Protein AF-A0A8K0PI25-F1 (afdb_monomer_lite)

pLDDT: mean 77.77, std 22.91, range [22.81, 97.56]

Secondary structure (DSSP, 8-state):
-HHHHHHHHIIIIIHHHHHHHHHSS--------------TT---------TT----THHHHHHHHHHHHHHHHHHHHTTTPPP---SHHHHHHHHHHHHHHHHS-HHHHHHHHHHHHH-GGGGHHHHHHHHHHHHHHHHHHS--SSS---HHHHHHHHHHHHHHTT--------SSTTSS-HHHHHHHHHHHHHHHHHHHHHHHHHHHHHHHHHHHHHHHTT-S-TT--TTGGGSHHHHHHHHHHHHHHHHHHHHHHHHHHHHHIIIII-TTGGGS-HHHHHHHHHH--

Foldseek 3Di:
DVVCVVVVCCCVPVVVVVVCLVLLDPPDDDDDDDDDDDPPQPPPPPPVPDPPPPDDPVVVVVVVVVLVVVLVLQLCLLLVHDDPCVPALVSVLVVVLVVLPVPDDPVRSVVVNVVCVVCVPVCVVVSVVVVVSSVVCSVPVHPDPDPDSDSVSVQVSLVVLVVVVVNDDDDDDDSDNVPGDPVNSVSSSVSSVSSVVVVSVVVCVVCVVVVVVVVVVVVVVVPDDPPDDPVNCSDVVVVVVVVVVVVVVVVVVVVLVVQLVVLCCLCPVDPVNVVPDPVRNVVSNVVSD

Sequence (289 aa):
MRLARSLIRFHVTIWPKLAALVFEQGISHTSMKTSSHRCPFGINIKLSVGGTSSNRPWQAFQKQWKRWEMFRRWQRDNRDLEDDDGGGFPAYLEARKRYFRRCFSERVAEKKIADFEANPSSYKKSWEYQQEKRQWQRHYCRESSVPGPEFSDYVDAVKRRLARYSFTRPFELNQDPKQQGKLETWIEYLGFECWWLDLFTRAIERRQKHHDEEWQKLKDTGVLRPDETAEYVRTVECGIRCQTEEDQASAAVERSEENARRIYDKTQLYPHRLRIARAERRRMLRQGT

Structure (mmCIF, N/CA/C/O backbone):
data_AF-A0A8K0PI25-F1
#
_entry.id   AF-A0A8K0PI25-F1
#
loop_
_atom_site.group_PDB
_atom_site.id
_atom_site.type_symbol
_atom_site.label_atom_id
_atom_site.label_alt_id
_atom_site.label_comp_id
_atom_site.label_asym_id
_atom_site.label_entity_id
_atom_site.label_seq_id
_atom_site.pdbx_PDB_ins_code
_atom_site.Cartn_x
_atom_site.Cartn_y
_atom_site.Cartn_z
_atom_site.occupancy
_atom_site.B_iso_or_equiv
_atom_site.auth_seq_id
_atom_site.auth_comp_id
_atom_site.auth_asym_id
_atom_site.auth_atom_id
_atom_site.pdbx_PDB_model_num
ATOM 1 N N . MET A 1 1 ? 29.596 -14.906 -12.567 1.00 36.69 1 MET A N 1
ATOM 2 C CA . MET A 1 1 ? 29.701 -15.131 -11.100 1.00 36.69 1 MET A CA 1
ATOM 3 C C . MET A 1 1 ? 29.684 -13.862 -10.229 1.00 36.69 1 MET A C 1
ATOM 5 O O . MET A 1 1 ? 29.071 -13.911 -9.171 1.00 36.69 1 MET A O 1
ATOM 9 N N . ARG A 1 2 ? 30.275 -12.717 -10.623 1.00 30.31 2 ARG A N 1
ATOM 10 C CA . ARG A 1 2 ? 30.227 -11.468 -9.813 1.00 30.31 2 ARG A CA 1
ATOM 11 C C . ARG A 1 2 ? 28.833 -10.802 -9.738 1.00 30.31 2 ARG A C 1
ATOM 13 O O . ARG A 1 2 ? 28.476 -10.271 -8.695 1.00 30.31 2 ARG A O 1
ATOM 20 N N . LEU A 1 3 ? 28.015 -10.923 -10.788 1.00 33.44 3 LEU A N 1
ATOM 21 C CA . LEU A 1 3 ? 26.622 -10.434 -10.835 1.00 33.44 3 LEU A CA 1
ATOM 22 C C . LEU A 1 3 ? 25.684 -11.156 -9.854 1.00 33.44 3 LEU A C 1
ATOM 24 O O . LEU A 1 3 ? 24.901 -10.506 -9.168 1.00 33.44 3 LEU A O 1
ATOM 28 N N . ALA A 1 4 ? 25.820 -12.480 -9.728 1.00 29.52 4 ALA A N 1
ATOM 29 C CA . ALA A 1 4 ? 25.077 -13.256 -8.738 1.00 29.52 4 ALA A CA 1
ATOM 30 C C . ALA A 1 4 ? 25.430 -12.803 -7.316 1.00 29.52 4 ALA A C 1
ATOM 32 O O . ALA A 1 4 ? 24.541 -12.620 -6.504 1.00 29.52 4 ALA A O 1
ATOM 33 N N . ARG A 1 5 ? 26.707 -12.509 -7.029 1.00 29.64 5 ARG A N 1
ATOM 34 C CA . ARG A 1 5 ? 27.131 -12.019 -5.708 1.00 29.64 5 ARG A CA 1
ATOM 35 C C . ARG A 1 5 ? 26.571 -10.631 -5.366 1.00 29.64 5 ARG A C 1
ATOM 37 O O . ARG A 1 5 ? 26.199 -10.433 -4.218 1.00 29.64 5 ARG A O 1
ATOM 44 N N . SER A 1 6 ? 26.443 -9.706 -6.323 1.00 35.19 6 SER A N 1
ATOM 45 C CA . SER A 1 6 ? 25.818 -8.387 -6.083 1.00 35.19 6 SER A CA 1
ATOM 46 C C . SER A 1 6 ? 24.299 -8.465 -5.894 1.00 35.19 6 SER A C 1
ATOM 48 O O . SER A 1 6 ? 23.771 -7.820 -4.992 1.00 35.19 6 SER A O 1
ATOM 50 N N . LEU A 1 7 ? 23.601 -9.289 -6.682 1.00 33.59 7 LEU A N 1
ATOM 51 C CA . LEU A 1 7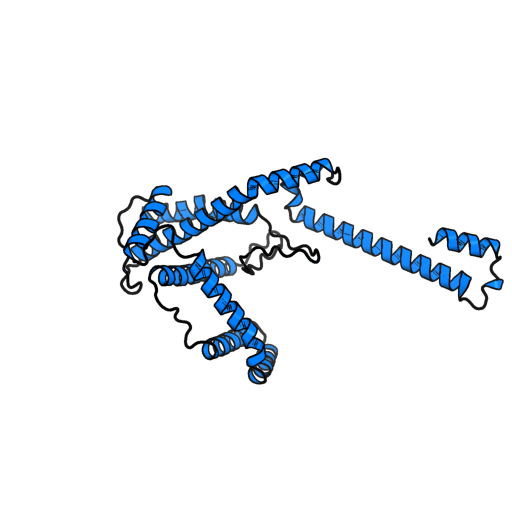 ? 22.159 -9.528 -6.522 1.00 33.59 7 LEU A CA 1
ATOM 52 C C . LEU A 1 7 ? 21.843 -10.316 -5.242 1.00 33.59 7 LEU A C 1
ATOM 54 O O . LEU A 1 7 ? 20.874 -10.004 -4.559 1.00 33.59 7 LEU A O 1
ATOM 58 N N . ILE A 1 8 ? 22.698 -11.272 -4.866 1.00 34.12 8 ILE A N 1
ATOM 59 C CA . ILE A 1 8 ? 22.613 -11.990 -3.587 1.00 34.12 8 ILE A CA 1
ATOM 60 C C . ILE A 1 8 ? 22.878 -11.028 -2.425 1.00 34.12 8 ILE A C 1
ATOM 62 O O . ILE A 1 8 ? 22.143 -11.066 -1.452 1.00 34.12 8 ILE A O 1
ATOM 66 N N . ARG A 1 9 ? 23.842 -10.101 -2.518 1.00 34.12 9 ARG A N 1
ATOM 67 C CA . ARG A 1 9 ? 24.055 -9.075 -1.477 1.00 34.12 9 ARG A CA 1
ATOM 68 C C . ARG A 1 9 ? 22.854 -8.125 -1.356 1.00 34.12 9 ARG A C 1
ATOM 70 O O . ARG A 1 9 ? 22.445 -7.797 -0.251 1.00 34.12 9 ARG A O 1
ATOM 77 N N . PHE A 1 10 ? 22.207 -7.762 -2.463 1.00 40.03 10 PHE A N 1
ATOM 78 C CA . PHE A 1 10 ? 20.951 -7.001 -2.428 1.00 40.03 10 PHE A CA 1
ATOM 79 C C . PHE A 1 10 ? 19.823 -7.797 -1.735 1.00 40.03 10 PHE A C 1
ATOM 81 O O . PHE A 1 10 ? 19.172 -7.302 -0.814 1.00 40.03 10 PHE A O 1
ATOM 88 N N . HIS A 1 11 ? 19.655 -9.076 -2.086 1.00 35.81 11 HIS A N 1
ATOM 89 C CA . HIS A 1 11 ? 18.633 -9.941 -1.488 1.00 35.81 11 HIS A CA 1
ATOM 90 C C . HIS A 1 11 ? 18.918 -10.376 -0.042 1.00 35.81 11 HIS A C 1
ATOM 92 O O . HIS A 1 11 ? 17.979 -10.655 0.692 1.00 35.81 11 HIS A O 1
ATOM 98 N N . VAL A 1 12 ? 20.179 -10.437 0.385 1.00 35.03 12 VAL A N 1
ATOM 99 C CA . VAL A 1 12 ? 20.575 -10.920 1.720 1.00 35.03 12 VAL A CA 1
ATOM 100 C C . VAL A 1 12 ? 20.812 -9.768 2.695 1.00 35.03 12 VAL A C 1
ATOM 102 O O . VAL A 1 12 ? 20.643 -9.948 3.892 1.00 35.03 12 VAL A O 1
ATOM 105 N N . THR A 1 13 ? 21.183 -8.573 2.226 1.00 37.84 13 THR A N 1
ATOM 106 C CA . THR A 1 13 ? 21.541 -7.450 3.115 1.00 37.84 13 THR A CA 1
ATOM 107 C C . THR A 1 13 ? 20.522 -6.313 3.094 1.00 37.84 13 THR A C 1
ATOM 109 O O . THR A 1 13 ? 20.378 -5.615 4.095 1.00 37.84 13 THR A O 1
ATOM 112 N N . ILE A 1 14 ? 19.800 -6.125 1.984 1.00 44.44 14 ILE A N 1
ATOM 113 C CA . ILE A 1 14 ? 18.836 -5.025 1.822 1.00 44.44 14 ILE A CA 1
ATOM 114 C C . ILE A 1 14 ? 17.401 -5.534 1.976 1.00 44.44 14 ILE A C 1
ATOM 116 O O . ILE A 1 14 ? 16.605 -4.886 2.646 1.00 44.44 14 ILE A O 1
ATOM 120 N N . TRP A 1 15 ? 17.076 -6.729 1.470 1.00 39.72 15 TRP A N 1
ATOM 121 C CA . TRP A 1 15 ? 15.740 -7.315 1.645 1.00 39.72 15 TRP A CA 1
ATOM 122 C C . TRP A 1 15 ? 15.351 -7.569 3.112 1.00 39.72 15 TRP A C 1
ATOM 124 O O . TRP A 1 15 ? 14.213 -7.267 3.452 1.00 39.72 15 TRP A O 1
ATOM 134 N N . PRO A 1 16 ? 16.236 -8.041 4.018 1.00 38.00 16 PRO A N 1
ATOM 135 C CA . PRO A 1 16 ? 15.885 -8.157 5.435 1.00 38.00 16 PRO A CA 1
ATOM 136 C C . PRO A 1 16 ? 15.720 -6.800 6.115 1.00 38.00 16 PRO A C 1
ATOM 138 O O . PRO A 1 16 ? 14.873 -6.678 6.985 1.00 38.00 16 PRO A O 1
ATOM 141 N N . LYS A 1 17 ? 16.455 -5.766 5.680 1.00 38.34 17 LYS A N 1
ATOM 142 C CA . LYS A 1 17 ? 16.258 -4.390 6.160 1.00 38.34 17 LYS A CA 1
ATOM 143 C C . LYS A 1 17 ? 14.926 -3.820 5.674 1.00 38.34 17 LYS A C 1
ATOM 145 O O . LYS A 1 17 ? 14.207 -3.241 6.467 1.00 38.34 17 LYS A O 1
ATOM 150 N N . LEU A 1 18 ? 14.551 -4.058 4.415 1.00 38.06 18 LEU A N 1
ATOM 151 C CA . LEU A 1 18 ? 13.235 -3.715 3.858 1.00 38.06 18 LEU A CA 1
ATOM 152 C C . LEU A 1 18 ? 12.097 -4.503 4.524 1.00 38.06 18 LEU A C 1
ATOM 154 O O . LEU A 1 18 ? 11.031 -3.950 4.769 1.00 38.06 18 LEU A O 1
ATOM 158 N N . ALA A 1 19 ? 12.310 -5.785 4.826 1.00 34.03 19 ALA A N 1
ATOM 159 C CA . ALA A 1 19 ? 11.343 -6.616 5.529 1.00 34.03 19 ALA A CA 1
ATOM 160 C C . ALA A 1 19 ? 11.191 -6.174 6.989 1.00 34.03 19 ALA A C 1
ATOM 162 O O . ALA A 1 19 ? 10.059 -6.063 7.436 1.00 34.03 19 ALA A O 1
ATOM 163 N N . ALA A 1 20 ? 12.290 -5.855 7.682 1.00 36.38 20 ALA A N 1
ATOM 164 C CA . ALA A 1 20 ? 12.289 -5.291 9.031 1.00 36.38 20 ALA A CA 1
ATOM 165 C C . ALA A 1 20 ? 11.630 -3.903 9.064 1.00 36.38 20 ALA A C 1
ATOM 167 O O . ALA A 1 20 ? 10.744 -3.700 9.874 1.00 36.38 20 ALA A O 1
ATOM 168 N N . LEU A 1 21 ? 11.925 -3.012 8.111 1.00 38.06 21 LEU A N 1
ATOM 169 C CA . LEU A 1 21 ? 11.294 -1.686 7.983 1.00 38.06 21 LEU A CA 1
ATOM 170 C C . LEU A 1 21 ? 9.779 -1.756 7.709 1.00 38.06 21 LEU A C 1
ATOM 172 O O . LEU A 1 21 ? 9.028 -0.883 8.135 1.00 38.06 21 LEU A O 1
ATOM 176 N N . VAL A 1 22 ? 9.313 -2.794 7.006 1.00 35.72 22 VAL A N 1
ATOM 177 C CA . VAL A 1 22 ? 7.877 -3.053 6.780 1.00 35.72 22 VAL A CA 1
ATOM 178 C C . VAL A 1 22 ? 7.222 -3.751 7.983 1.00 35.72 22 VAL A C 1
ATOM 180 O O . VAL A 1 22 ? 6.021 -3.597 8.186 1.00 35.72 22 VAL A O 1
ATOM 183 N N . PHE A 1 23 ? 7.986 -4.498 8.786 1.00 29.86 23 PHE A N 1
ATOM 184 C CA . PHE A 1 23 ? 7.516 -5.144 10.020 1.00 29.86 23 PHE A CA 1
ATOM 185 C C . PHE A 1 23 ? 7.510 -4.181 11.223 1.00 29.86 23 PHE A C 1
ATOM 187 O O . PHE A 1 23 ? 6.647 -4.292 12.086 1.00 29.86 23 PHE A O 1
ATOM 194 N N . GLU A 1 24 ? 8.423 -3.206 11.256 1.00 35.50 24 GLU A N 1
ATOM 195 C CA . GLU A 1 24 ? 8.590 -2.215 12.330 1.00 35.50 24 GLU A CA 1
ATOM 196 C C . GLU A 1 24 ? 7.430 -1.216 12.429 1.00 35.50 24 GLU A C 1
ATOM 198 O O . GLU A 1 24 ? 7.246 -0.600 13.480 1.00 35.50 24 GLU A O 1
ATOM 203 N N . GLN A 1 25 ? 6.615 -1.075 11.378 1.00 38.19 25 GLN A N 1
ATOM 204 C CA . GLN A 1 25 ? 5.416 -0.235 11.393 1.00 38.19 25 GLN A CA 1
ATOM 205 C C . GLN A 1 25 ? 4.169 -1.039 11.027 1.00 38.19 25 GLN A C 1
ATOM 207 O O . GLN A 1 25 ? 3.591 -0.902 9.946 1.00 38.19 25 GLN A O 1
ATOM 212 N N . GLY A 1 26 ? 3.743 -1.875 11.976 1.00 36.03 26 GLY A N 1
ATOM 213 C CA . GLY A 1 26 ? 2.412 -2.464 12.004 1.00 36.03 26 GLY A CA 1
ATOM 214 C C . GLY A 1 26 ? 1.334 -1.384 11.902 1.00 36.03 26 GLY A C 1
ATOM 215 O O . GLY A 1 26 ? 0.998 -0.717 12.875 1.00 36.03 26 GLY A O 1
ATOM 216 N N . ILE A 1 27 ? 0.763 -1.222 10.709 1.00 32.00 27 ILE A N 1
ATOM 217 C CA . ILE A 1 27 ? -0.523 -0.545 10.542 1.00 32.00 27 ILE A CA 1
ATOM 218 C C . ILE A 1 27 ? -1.592 -1.548 10.989 1.00 32.00 27 ILE A C 1
ATOM 220 O O . ILE A 1 27 ? -2.149 -2.283 10.172 1.00 32.00 27 ILE A O 1
ATOM 224 N N . SER A 1 28 ? -1.841 -1.606 12.297 1.00 31.92 28 SER A N 1
ATOM 225 C CA . SER A 1 28 ? -3.026 -2.255 12.856 1.00 31.92 28 SER A CA 1
ATOM 226 C C . SER A 1 28 ? -4.209 -1.297 12.761 1.00 31.92 28 SER A C 1
ATOM 228 O O . SER A 1 28 ? -4.185 -0.184 13.279 1.00 31.92 28 SER A O 1
ATOM 230 N N . HIS A 1 29 ? -5.244 -1.737 12.051 1.00 25.48 29 HIS A N 1
ATOM 231 C CA . HIS A 1 29 ? -6.562 -1.121 12.071 1.00 25.48 29 HIS A CA 1
ATOM 232 C C . HIS A 1 29 ? -7.282 -1.559 13.351 1.00 25.48 29 HIS A C 1
ATOM 234 O O . HIS A 1 29 ? -7.745 -2.694 13.427 1.00 25.48 29 HIS A O 1
ATOM 240 N N . THR A 1 30 ? -7.449 -0.646 14.303 1.00 27.25 30 THR A N 1
ATOM 241 C CA . THR A 1 30 ? -8.523 -0.706 15.303 1.00 27.25 30 THR A CA 1
ATOM 242 C C . THR A 1 30 ? -9.453 0.484 15.099 1.00 27.25 30 THR A C 1
ATOM 244 O O . THR A 1 30 ? -9.050 1.600 14.770 1.00 27.25 30 THR A O 1
ATOM 247 N N . SER A 1 31 ? -10.745 0.188 15.162 1.00 29.94 31 SER A N 1
ATOM 248 C CA . SER A 1 31 ? -11.853 1.084 14.868 1.00 29.94 31 SER A CA 1
ATOM 249 C C . SER A 1 31 ? -11.933 2.232 15.881 1.00 29.94 31 SER A C 1
ATOM 251 O O . SER A 1 31 ? -12.288 2.007 17.031 1.00 29.94 31 SER A O 1
ATOM 253 N N . MET A 1 32 ? -11.731 3.473 15.431 1.00 23.02 32 MET A N 1
ATOM 254 C CA . MET A 1 32 ? -12.283 4.659 16.091 1.00 23.02 32 MET A CA 1
ATOM 255 C C . MET A 1 32 ? -12.996 5.543 15.068 1.00 23.02 32 MET A C 1
ATOM 257 O O . MET A 1 32 ? -12.481 5.864 13.995 1.00 23.02 32 MET A O 1
ATOM 261 N N . LYS A 1 33 ? -14.242 5.881 15.401 1.00 28.00 33 LYS A N 1
ATOM 262 C CA . LYS A 1 33 ? -15.138 6.724 14.616 1.00 28.00 33 LYS A CA 1
ATOM 263 C C . LYS A 1 33 ? -14.591 8.157 14.530 1.00 28.00 33 LYS A C 1
ATOM 265 O O . LYS A 1 33 ? -14.150 8.729 15.517 1.00 28.00 33 LYS A O 1
ATOM 270 N N . THR A 1 34 ? -14.694 8.709 13.319 1.00 34.38 34 THR A N 1
ATOM 271 C CA . THR A 1 34 ? -14.747 10.141 12.973 1.00 34.38 34 THR A CA 1
ATOM 272 C C . THR A 1 34 ? -13.634 11.051 13.508 1.00 34.38 34 THR A C 1
ATOM 274 O O . THR A 1 34 ? -13.867 11.921 14.335 1.00 34.38 34 THR A O 1
ATOM 277 N N . SER A 1 35 ? -12.455 10.961 12.890 1.00 22.81 35 SER A N 1
ATOM 278 C CA . SER A 1 35 ? -11.661 12.143 12.534 1.00 22.81 35 SER A CA 1
ATOM 279 C C . SER A 1 35 ? -10.924 11.868 11.222 1.00 22.81 35 SER A C 1
ATOM 281 O O . SER A 1 35 ? -10.264 10.846 11.038 1.00 22.81 35 SER A O 1
ATOM 283 N N . SER A 1 36 ? -11.140 12.746 10.249 1.00 29.59 36 SER A N 1
ATOM 284 C CA . SER A 1 36 ? -10.715 12.608 8.859 1.00 29.59 36 SER A CA 1
ATOM 285 C C . SER A 1 36 ? -9.216 12.880 8.698 1.00 29.59 36 SER A C 1
ATOM 287 O O . SER A 1 36 ? -8.841 13.959 8.260 1.00 29.59 36 SER A O 1
ATOM 289 N N . HIS A 1 37 ? -8.358 11.902 8.991 1.00 26.20 37 HIS A N 1
ATOM 290 C CA . HIS A 1 37 ? -6.974 11.878 8.498 1.00 26.20 37 HIS A CA 1
ATOM 291 C C . HIS A 1 37 ? -6.655 10.482 7.942 1.00 26.20 37 HIS A C 1
ATOM 293 O O . HIS A 1 37 ? -6.137 9.599 8.622 1.00 26.20 37 HIS A O 1
ATOM 299 N N . ARG A 1 38 ? -7.022 10.259 6.670 1.00 26.19 38 ARG A N 1
ATOM 300 C CA . ARG A 1 38 ? -6.693 9.034 5.924 1.00 26.19 38 ARG A CA 1
ATOM 301 C C . ARG A 1 38 ? -5.202 9.004 5.597 1.00 26.19 38 ARG A C 1
ATOM 303 O O . ARG A 1 38 ? -4.695 9.869 4.891 1.00 26.19 38 ARG A O 1
ATOM 310 N N . CYS A 1 39 ? -4.521 7.947 6.027 1.00 32.25 39 CYS A N 1
ATOM 311 C CA . CYS A 1 39 ? -3.221 7.577 5.479 1.00 32.25 39 CYS A CA 1
ATOM 312 C C . CYS A 1 39 ? -3.407 7.180 3.988 1.00 32.25 39 CYS A C 1
ATOM 314 O O . CYS A 1 39 ? -4.305 6.388 3.689 1.00 32.25 39 CYS A O 1
ATOM 316 N N . PRO A 1 40 ? -2.621 7.709 3.029 1.00 32.53 40 PRO A N 1
ATOM 317 C CA . PRO A 1 40 ? -3.064 7.834 1.635 1.00 32.53 40 PRO A CA 1
ATOM 318 C C . PRO A 1 40 ? -2.772 6.612 0.757 1.00 32.53 40 PRO A C 1
ATOM 320 O O . PRO A 1 40 ? -3.093 6.609 -0.426 1.00 32.53 40 PRO A O 1
ATOM 323 N N . PHE A 1 41 ? -2.168 5.553 1.295 1.00 40.19 41 PHE A N 1
ATOM 324 C CA . PHE A 1 41 ? -1.669 4.491 0.430 1.00 40.19 41 PHE A CA 1
ATOM 325 C C . PHE A 1 41 ? -2.769 3.603 -0.146 1.00 40.19 41 PHE A C 1
ATOM 327 O O . PHE A 1 41 ? -2.585 3.107 -1.255 1.00 40.19 41 PHE A O 1
ATOM 334 N N . GLY A 1 42 ? -3.911 3.384 0.527 1.00 31.56 42 GLY A N 1
ATOM 335 C CA . GLY A 1 42 ? -4.996 2.534 -0.007 1.00 31.56 42 GLY A CA 1
ATOM 336 C C . GLY A 1 42 ? -4.490 1.199 -0.584 1.00 31.56 42 GLY A C 1
ATOM 337 O O . GLY A 1 42 ? -5.087 0.616 -1.496 1.00 31.56 42 GLY A O 1
ATOM 338 N N . ILE A 1 43 ? -3.310 0.764 -0.139 1.00 30.73 43 ILE A N 1
ATOM 339 C CA . ILE A 1 43 ? -2.668 -0.471 -0.516 1.00 30.73 43 ILE A CA 1
ATOM 340 C C . ILE A 1 43 ? -3.285 -1.450 0.464 1.00 30.73 43 ILE A C 1
ATOM 342 O O . ILE A 1 43 ? -2.870 -1.552 1.611 1.00 30.73 43 ILE A O 1
ATOM 346 N N . ASN A 1 44 ? -4.308 -2.160 0.005 1.00 25.62 44 ASN A N 1
ATOM 347 C CA . ASN A 1 44 ? -4.757 -3.367 0.673 1.00 25.62 44 ASN A CA 1
ATOM 348 C C . ASN A 1 44 ? -3.682 -4.443 0.411 1.00 25.62 44 ASN A C 1
ATOM 350 O O . ASN A 1 44 ? -3.870 -5.368 -0.383 1.00 25.62 44 ASN A O 1
ATOM 354 N N . ILE A 1 45 ? -2.495 -4.293 1.014 1.00 29.69 45 ILE A N 1
ATOM 355 C CA . ILE A 1 45 ? -1.728 -5.477 1.374 1.00 29.69 45 ILE A CA 1
ATOM 356 C C . ILE A 1 45 ? -2.593 -6.066 2.479 1.00 29.69 45 ILE A C 1
ATOM 358 O O . ILE A 1 45 ? -2.622 -5.541 3.586 1.00 29.69 45 ILE A O 1
ATOM 362 N N . LYS A 1 46 ? -3.333 -7.137 2.177 1.00 27.38 46 LYS A N 1
ATOM 363 C CA . LYS A 1 46 ? -3.678 -8.096 3.223 1.00 27.38 46 LYS A CA 1
ATOM 364 C C . LYS A 1 46 ? -2.340 -8.575 3.786 1.00 27.38 46 LYS A C 1
ATOM 366 O O . LYS A 1 46 ? -1.763 -9.538 3.283 1.00 27.38 46 LYS A O 1
ATOM 371 N N . LEU A 1 47 ? -1.799 -7.847 4.758 1.00 32.53 47 LEU A N 1
ATOM 372 C CA . LEU A 1 47 ? -0.904 -8.420 5.734 1.00 32.53 47 LEU A CA 1
ATOM 373 C C . LEU A 1 47 ? -1.850 -9.306 6.524 1.00 32.53 47 LEU A C 1
ATOM 375 O O . LEU A 1 47 ? -2.654 -8.837 7.320 1.00 32.53 47 LEU A O 1
ATOM 379 N N . SER A 1 48 ? -1.863 -10.585 6.161 1.00 27.53 48 SER A N 1
ATOM 380 C CA . SER A 1 48 ? -2.323 -11.609 7.078 1.00 27.53 48 SER A CA 1
ATOM 381 C C . SER A 1 48 ? -1.447 -11.446 8.311 1.00 27.53 48 SER A C 1
ATOM 383 O O . SER A 1 48 ? -0.314 -11.922 8.317 1.00 27.53 48 SER A O 1
ATOM 385 N N . VAL A 1 49 ? -1.935 -10.703 9.303 1.00 37.66 49 VAL A N 1
ATOM 386 C CA . VAL A 1 49 ? -1.407 -10.725 10.662 1.00 37.66 49 VAL A CA 1
ATOM 387 C C . VAL A 1 49 ? -1.831 -12.082 11.209 1.00 37.66 49 VAL A C 1
ATOM 389 O O . VAL A 1 49 ? -2.890 -12.256 11.794 1.00 37.66 49 VAL A O 1
ATOM 392 N N . GLY A 1 50 ? -1.059 -13.088 10.826 1.00 30.70 50 GLY A N 1
ATOM 393 C CA . GLY A 1 50 ? -1.153 -14.454 11.290 1.00 30.70 50 GLY A CA 1
ATOM 394 C C . GLY A 1 50 ? 0.280 -14.890 11.506 1.00 30.70 50 GLY A C 1
ATOM 395 O O . GLY A 1 50 ? 1.073 -14.856 10.560 1.00 30.70 50 GLY A O 1
ATOM 396 N N . GLY A 1 51 ? 0.607 -15.199 12.761 1.00 32.16 51 GLY A N 1
ATOM 397 C CA . GLY A 1 51 ? 1.929 -15.642 13.180 1.00 32.16 51 GLY A CA 1
ATOM 398 C C . GLY A 1 51 ? 2.483 -16.708 12.242 1.00 32.16 51 GLY A C 1
ATOM 399 O O . GLY A 1 51 ? 1.726 -17.520 11.717 1.00 32.16 51 GLY A O 1
ATOM 400 N N . THR A 1 52 ? 3.787 -16.616 11.970 1.00 44.28 52 THR A N 1
ATOM 401 C CA . THR A 1 52 ? 4.659 -17.698 11.475 1.00 44.28 52 THR A CA 1
ATOM 402 C C . THR A 1 52 ? 3.975 -18.839 10.702 1.00 44.28 52 THR A C 1
ATOM 404 O O . THR A 1 52 ? 4.210 -20.015 10.945 1.00 44.28 52 THR A O 1
ATOM 407 N N . SER A 1 53 ? 3.185 -18.511 9.677 1.00 41.91 53 SER A N 1
ATOM 408 C CA . SER A 1 53 ? 2.761 -19.460 8.646 1.00 41.91 53 SER A CA 1
ATOM 409 C C . SER A 1 53 ? 3.568 -19.192 7.381 1.00 41.91 53 SER A C 1
ATOM 411 O O . SER A 1 53 ? 3.050 -18.901 6.301 1.00 41.91 53 SER A O 1
ATOM 413 N N . SER A 1 54 ? 4.895 -19.255 7.509 1.00 56.34 54 SER A N 1
ATOM 414 C CA . SER A 1 54 ? 5.747 -19.431 6.342 1.00 56.34 54 SER A CA 1
ATOM 415 C C . SER A 1 54 ? 5.591 -20.872 5.868 1.00 56.34 54 SER A C 1
ATOM 417 O O . SER A 1 54 ? 6.336 -21.744 6.300 1.00 56.34 54 SER A O 1
ATOM 419 N N . ASN A 1 55 ? 4.627 -21.152 4.987 1.00 49.91 55 ASN A N 1
ATOM 420 C CA . ASN A 1 55 ? 4.774 -22.342 4.145 1.00 49.91 55 ASN A CA 1
ATOM 421 C C . ASN A 1 55 ? 3.997 -22.338 2.826 1.00 49.91 55 ASN A C 1
ATOM 423 O O . ASN A 1 55 ? 3.468 -23.359 2.397 1.00 49.91 55 ASN A O 1
ATOM 427 N N . ARG A 1 56 ? 3.932 -21.197 2.129 1.00 58.06 56 ARG A N 1
ATOM 428 C CA . ARG A 1 56 ? 3.605 -21.217 0.694 1.00 58.06 56 ARG A CA 1
ATOM 429 C C . ARG A 1 56 ? 4.600 -20.361 -0.089 1.00 58.06 56 ARG A C 1
ATOM 431 O O . ARG A 1 56 ? 4.410 -19.145 -0.149 1.00 58.06 56 ARG A O 1
ATOM 438 N N . PRO A 1 57 ? 5.605 -20.977 -0.746 1.00 65.00 57 PRO A N 1
ATOM 439 C CA . PRO A 1 57 ? 6.535 -20.299 -1.661 1.00 65.00 57 PRO A CA 1
ATOM 440 C C . PRO A 1 57 ? 5.827 -19.371 -2.660 1.00 65.00 57 PRO A C 1
ATOM 442 O O . PRO A 1 57 ? 6.323 -18.304 -3.009 1.00 65.00 57 PRO A O 1
ATOM 445 N N . TRP A 1 58 ? 4.599 -19.732 -3.039 1.00 72.31 58 TRP A N 1
ATOM 446 C CA . TRP A 1 58 ? 3.723 -18.962 -3.914 1.00 72.31 58 TRP A CA 1
ATOM 447 C C . TRP A 1 58 ? 3.500 -17.499 -3.495 1.00 72.31 58 TRP A C 1
ATOM 449 O O . TRP A 1 58 ? 3.416 -16.623 -4.354 1.00 72.31 58 TRP A O 1
ATOM 459 N N . GLN A 1 59 ? 3.447 -17.193 -2.196 1.00 73.56 59 GLN A N 1
ATOM 460 C CA . GLN A 1 59 ? 3.227 -15.815 -1.742 1.00 73.56 59 GLN A CA 1
ATOM 461 C C . GLN A 1 59 ? 4.414 -14.895 -2.062 1.00 73.56 59 GLN A C 1
ATOM 463 O O . GLN A 1 59 ? 4.209 -13.715 -2.354 1.00 73.56 59 GLN A O 1
ATOM 468 N N . ALA A 1 60 ? 5.645 -15.419 -2.041 1.00 75.00 60 ALA A N 1
ATOM 469 C CA . ALA A 1 60 ? 6.833 -14.654 -2.411 1.00 75.00 60 ALA A CA 1
ATOM 470 C C . ALA A 1 60 ? 6.789 -14.275 -3.899 1.00 75.00 60 ALA A C 1
ATOM 472 O O . ALA A 1 60 ? 6.935 -13.100 -4.237 1.00 75.00 60 ALA A O 1
ATOM 473 N N . PHE A 1 61 ? 6.458 -15.236 -4.766 1.00 78.75 61 PHE A N 1
ATOM 474 C CA . PHE A 1 61 ? 6.293 -14.995 -6.201 1.00 78.75 61 PHE A CA 1
ATOM 475 C C . PHE A 1 61 ? 5.164 -14.008 -6.501 1.00 78.75 61 PHE A C 1
ATOM 477 O O . PHE A 1 61 ? 5.327 -13.116 -7.327 1.00 78.75 61 PHE A O 1
ATOM 484 N N . GLN A 1 62 ? 4.036 -14.092 -5.790 1.00 78.38 62 GLN A N 1
ATOM 485 C CA . GLN A 1 62 ? 2.948 -13.121 -5.940 1.00 78.38 62 GLN A CA 1
ATOM 486 C C . GLN A 1 62 ? 3.372 -11.698 -5.561 1.00 78.38 62 GLN A C 1
ATOM 488 O O . GLN A 1 62 ? 2.971 -10.741 -6.225 1.00 78.38 62 GLN A O 1
ATOM 493 N N . LYS A 1 63 ? 4.164 -11.540 -4.495 1.00 82.81 63 LYS A N 1
ATOM 494 C CA . LYS A 1 63 ? 4.696 -10.233 -4.089 1.00 82.81 63 LYS A CA 1
ATOM 495 C C . LYS A 1 63 ? 5.674 -9.692 -5.132 1.00 82.81 63 LYS A C 1
ATOM 497 O O . LYS A 1 63 ? 5.529 -8.544 -5.540 1.00 82.81 63 LYS A O 1
ATOM 502 N N . GLN A 1 64 ? 6.608 -10.521 -5.597 1.00 87.50 64 GLN A N 1
ATOM 503 C CA . GLN A 1 64 ? 7.575 -10.154 -6.636 1.00 87.50 64 GLN A CA 1
ATOM 504 C C . GLN A 1 64 ? 6.882 -9.768 -7.945 1.00 87.50 64 GLN A C 1
ATOM 506 O O . GLN A 1 64 ? 7.188 -8.725 -8.511 1.00 87.50 64 GLN A O 1
ATOM 511 N N . TRP A 1 65 ? 5.884 -10.543 -8.376 1.00 86.75 65 TRP A N 1
ATOM 512 C CA . TRP A 1 65 ? 5.092 -10.238 -9.566 1.00 86.75 65 TRP A CA 1
ATOM 513 C C . TRP A 1 65 ? 4.379 -8.887 -9.454 1.00 86.75 65 TRP A C 1
ATOM 515 O O . TRP A 1 65 ? 4.472 -8.059 -10.353 1.00 86.75 65 TRP A O 1
ATOM 525 N N . LYS A 1 66 ? 3.730 -8.608 -8.316 1.00 85.94 66 LYS A N 1
ATOM 526 C CA . LYS A 1 66 ? 3.091 -7.303 -8.078 1.00 85.94 66 LYS A CA 1
ATOM 527 C C . LYS A 1 66 ? 4.098 -6.154 -8.061 1.00 85.94 66 LYS A C 1
ATOM 529 O O . LYS A 1 66 ? 3.797 -5.084 -8.582 1.00 85.94 66 LYS A O 1
ATOM 534 N N . ARG A 1 67 ? 5.281 -6.346 -7.463 1.00 90.19 67 ARG A N 1
ATOM 535 C CA . ARG A 1 67 ? 6.353 -5.334 -7.493 1.00 90.19 67 ARG A CA 1
ATOM 536 C C . ARG A 1 67 ? 6.835 -5.088 -8.913 1.00 90.19 67 ARG A C 1
ATOM 538 O O . ARG A 1 67 ? 7.003 -3.935 -9.290 1.00 90.19 67 ARG A O 1
ATOM 545 N N . TRP A 1 68 ? 6.965 -6.141 -9.713 1.00 92.62 68 TRP A N 1
ATOM 546 C CA . TRP A 1 68 ? 7.289 -6.022 -11.126 1.00 92.62 68 TRP A CA 1
ATOM 547 C C . TRP A 1 68 ? 6.211 -5.259 -11.907 1.00 92.62 68 TRP A C 1
ATOM 549 O O . TRP A 1 68 ? 6.538 -4.336 -12.644 1.00 92.62 68 TRP A O 1
ATOM 559 N N . GLU A 1 69 ? 4.924 -5.555 -11.703 1.00 89.94 69 GLU A N 1
ATOM 560 C CA . GLU A 1 69 ? 3.822 -4.791 -12.313 1.00 89.94 69 GLU A CA 1
ATOM 561 C C . GLU A 1 69 ? 3.866 -3.305 -11.925 1.00 89.94 69 GLU A C 1
ATOM 563 O O . GLU A 1 69 ? 3.705 -2.434 -12.781 1.00 89.94 69 GLU A O 1
ATOM 568 N N . MET A 1 70 ? 4.119 -3.002 -10.646 1.00 89.38 70 MET A N 1
ATOM 569 C CA . MET A 1 70 ? 4.295 -1.626 -10.173 1.00 89.38 70 MET A CA 1
ATOM 570 C C . MET A 1 70 ? 5.489 -0.947 -10.842 1.00 89.38 70 MET A C 1
ATOM 572 O O . MET A 1 70 ? 5.362 0.194 -11.278 1.00 89.38 70 MET A O 1
ATOM 576 N N . PHE A 1 71 ? 6.618 -1.648 -10.965 1.00 92.94 71 PHE A N 1
ATOM 577 C CA . PHE A 1 71 ? 7.788 -1.153 -11.679 1.00 92.94 71 PHE A CA 1
ATOM 578 C C . PHE A 1 71 ? 7.461 -0.841 -13.138 1.00 92.94 71 PHE A C 1
ATOM 580 O O . PHE A 1 71 ? 7.789 0.240 -13.603 1.00 92.94 71 PHE A O 1
ATOM 587 N N . ARG A 1 72 ? 6.773 -1.732 -13.861 1.00 91.88 72 ARG A N 1
ATOM 588 C CA . ARG A 1 72 ? 6.429 -1.496 -15.273 1.00 91.88 72 ARG A CA 1
ATOM 589 C C . ARG A 1 72 ? 5.514 -0.289 -15.462 1.00 91.88 72 ARG A C 1
ATOM 591 O O . ARG A 1 72 ? 5.650 0.408 -16.461 1.00 91.88 72 ARG A O 1
ATOM 598 N N . ARG A 1 73 ? 4.607 -0.030 -14.516 1.00 87.75 73 ARG A N 1
ATOM 599 C CA . ARG A 1 73 ? 3.779 1.189 -14.506 1.00 87.75 73 ARG A CA 1
ATOM 600 C C . ARG A 1 73 ? 4.619 2.431 -14.238 1.00 87.75 73 ARG A C 1
ATOM 602 O O . ARG A 1 73 ? 4.578 3.367 -15.021 1.00 87.75 73 ARG A O 1
ATOM 609 N N . TRP A 1 74 ? 5.444 2.392 -13.195 1.00 89.12 74 TRP A N 1
ATOM 610 C CA . TRP A 1 74 ? 6.364 3.478 -12.861 1.00 89.12 74 TRP A CA 1
ATOM 611 C C . TRP A 1 74 ? 7.326 3.791 -14.018 1.00 89.12 74 TRP A C 1
ATOM 613 O O . TRP A 1 74 ? 7.543 4.947 -14.356 1.00 89.12 74 TRP A O 1
ATOM 623 N N . GLN A 1 75 ? 7.854 2.770 -14.689 1.00 91.25 75 GLN A N 1
ATOM 624 C CA . GLN A 1 75 ? 8.725 2.910 -15.853 1.00 91.25 75 GLN A CA 1
ATOM 625 C C . GLN A 1 75 ? 8.039 3.671 -17.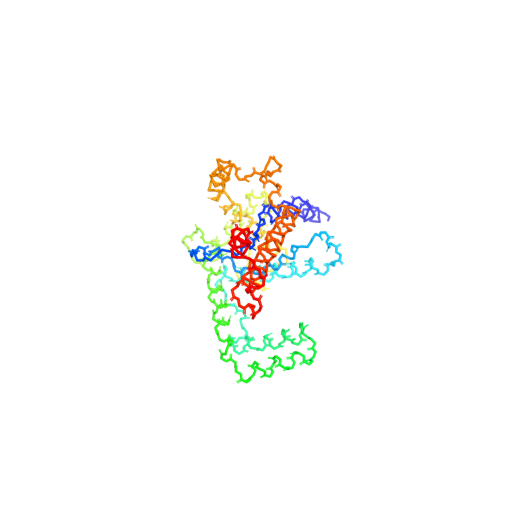001 1.00 91.25 75 GLN A C 1
ATOM 627 O O . GLN A 1 75 ? 8.680 4.501 -17.643 1.00 91.25 75 GLN A O 1
ATOM 632 N N . ARG A 1 76 ? 6.748 3.405 -17.248 1.00 88.62 76 ARG A N 1
ATOM 633 C CA . ARG A 1 76 ? 5.938 4.121 -18.249 1.00 88.62 76 ARG A CA 1
ATOM 634 C C . ARG A 1 76 ? 5.631 5.554 -17.823 1.00 88.62 76 ARG A C 1
ATOM 636 O O . ARG A 1 76 ? 5.787 6.456 -18.636 1.00 88.62 76 ARG A O 1
ATOM 643 N N . ASP A 1 77 ? 5.272 5.759 -16.556 1.00 86.75 77 ASP A N 1
ATOM 644 C CA . ASP A 1 77 ? 4.954 7.087 -16.008 1.00 86.75 77 ASP A CA 1
ATOM 645 C C . ASP A 1 77 ? 6.112 8.069 -16.163 1.00 86.75 77 ASP A C 1
ATOM 647 O O . ASP A 1 77 ? 5.909 9.224 -16.516 1.00 86.75 77 ASP A O 1
ATOM 651 N N . ASN A 1 78 ? 7.340 7.604 -15.935 1.00 87.69 78 ASN A N 1
ATOM 652 C CA . ASN A 1 78 ? 8.537 8.432 -16.075 1.00 87.69 78 ASN A CA 1
ATOM 653 C C . ASN A 1 78 ? 8.959 8.683 -17.534 1.00 87.69 78 ASN A C 1
ATOM 655 O O . ASN A 1 78 ? 9.969 9.336 -17.778 1.00 87.69 78 ASN A O 1
ATOM 659 N N . ARG A 1 79 ? 8.206 8.146 -18.497 1.00 88.06 79 ARG A N 1
ATOM 660 C CA . ARG A 1 79 ? 8.384 8.348 -19.941 1.00 88.06 79 ARG A CA 1
ATOM 661 C C . ARG A 1 79 ? 7.154 8.983 -20.592 1.00 88.06 79 ARG A C 1
ATOM 663 O O . ARG A 1 79 ? 7.091 9.021 -21.815 1.00 88.06 79 ARG A O 1
ATOM 670 N N . ASP A 1 80 ? 6.165 9.393 -19.793 1.00 83.62 80 ASP A N 1
ATOM 671 C CA . ASP A 1 80 ? 4.863 9.880 -20.265 1.00 83.62 80 ASP A CA 1
ATOM 672 C C . ASP A 1 80 ? 4.180 8.926 -21.263 1.00 83.62 80 ASP A C 1
ATOM 674 O O . ASP A 1 80 ? 3.441 9.336 -22.155 1.00 83.62 80 ASP A O 1
ATOM 678 N N . LEU A 1 81 ? 4.413 7.620 -21.100 1.00 83.69 81 LEU A N 1
ATOM 679 C CA . LEU A 1 81 ? 3.756 6.599 -21.904 1.00 83.69 81 LEU A CA 1
ATOM 680 C C . LEU A 1 81 ? 2.385 6.287 -21.317 1.00 83.69 81 LEU A C 1
ATOM 682 O O . LEU A 1 81 ? 2.229 6.115 -20.104 1.00 83.69 81 LEU A O 1
ATOM 686 N N . GLU A 1 82 ? 1.395 6.154 -22.193 1.00 76.94 82 GLU A N 1
ATOM 687 C CA . GLU A 1 82 ? 0.067 5.718 -21.791 1.00 76.94 82 GLU A CA 1
ATOM 688 C C . GLU A 1 82 ? 0.121 4.327 -21.138 1.00 76.94 82 GLU A C 1
ATOM 690 O O . GLU A 1 82 ? 0.958 3.455 -21.443 1.00 76.94 82 GLU A O 1
ATOM 695 N N . ASP A 1 83 ? -0.777 4.132 -20.171 1.00 71.69 83 ASP A N 1
ATOM 696 C CA . ASP A 1 83 ? -0.967 2.799 -19.627 1.00 71.69 83 ASP A CA 1
ATOM 697 C C . ASP A 1 83 ? -1.574 1.943 -20.742 1.00 71.69 83 ASP A C 1
ATOM 699 O O . ASP A 1 83 ? -2.368 2.414 -21.545 1.00 71.69 83 ASP A O 1
ATOM 703 N N . ASP A 1 84 ? -1.219 0.664 -20.779 1.00 66.12 84 ASP A N 1
ATOM 704 C CA . ASP A 1 84 ? -1.962 -0.317 -21.572 1.00 66.12 84 ASP A CA 1
ATOM 705 C C . ASP A 1 84 ? -3.224 -0.690 -20.783 1.00 66.12 84 ASP A C 1
ATOM 707 O O . ASP A 1 84 ? -3.385 -1.805 -20.289 1.00 66.12 84 ASP A O 1
ATOM 711 N N . ASP A 1 85 ? -4.070 0.308 -20.525 1.00 63.16 85 ASP A N 1
ATOM 712 C CA . ASP A 1 85 ? -5.329 0.175 -19.793 1.00 63.16 85 ASP A CA 1
ATOM 713 C C . ASP A 1 85 ? -6.393 -0.583 -20.606 1.00 63.16 85 ASP A C 1
ATOM 715 O O . ASP A 1 85 ? -7.507 -0.812 -20.128 1.00 63.16 85 ASP A O 1
ATOM 719 N N . GLY A 1 86 ? -6.008 -1.068 -21.792 1.00 61.56 86 GLY A N 1
ATOM 720 C CA . GLY A 1 86 ? -6.658 -2.154 -22.512 1.00 61.56 86 GLY A CA 1
ATOM 721 C C . GLY A 1 86 ? -8.047 -1.811 -23.037 1.00 61.56 86 GLY A C 1
ATOM 722 O O . GLY A 1 86 ? -8.787 -2.732 -23.375 1.00 61.56 86 GLY A O 1
ATOM 723 N N . GLY A 1 87 ? -8.414 -0.523 -23.082 1.00 74.12 87 GLY A N 1
ATOM 724 C CA . GLY A 1 87 ? -9.716 -0.055 -23.569 1.00 74.12 87 GLY A CA 1
ATOM 725 C C . GLY A 1 87 ? -10.685 0.451 -22.491 1.00 74.12 87 GLY A C 1
ATOM 726 O O . GLY A 1 87 ? -11.897 0.319 -22.654 1.00 74.12 87 GLY A O 1
ATOM 727 N N . GLY A 1 88 ? -10.195 1.015 -21.380 1.00 85.12 88 GLY A N 1
ATOM 728 C CA . GLY A 1 88 ? -11.015 1.783 -20.432 1.00 85.12 88 GLY A CA 1
ATOM 729 C C . GLY A 1 88 ? -11.971 0.952 -19.561 1.00 85.12 88 GLY A C 1
ATOM 730 O O . GLY A 1 88 ? -11.648 -0.148 -19.106 1.00 85.12 88 GLY A O 1
ATOM 731 N N . PHE A 1 89 ? -13.160 1.491 -19.262 1.00 86.06 89 PHE A N 1
ATOM 732 C CA . PHE A 1 89 ? -14.139 0.818 -18.394 1.00 86.06 89 PHE A CA 1
ATOM 733 C C . PHE A 1 89 ? -14.552 -0.580 -18.901 1.00 86.06 89 PHE A C 1
ATOM 735 O O . PHE A 1 89 ? -14.545 -1.507 -18.089 1.00 86.06 89 PHE A O 1
ATOM 742 N N . PRO A 1 90 ? -14.817 -0.809 -20.205 1.00 88.69 90 PRO A N 1
ATOM 743 C CA . PRO A 1 90 ? -15.085 -2.154 -20.726 1.00 88.69 90 PRO A CA 1
ATOM 744 C C . PRO A 1 90 ? -13.970 -3.168 -20.427 1.00 88.69 90 PRO A C 1
ATOM 746 O O . PRO A 1 90 ? -14.238 -4.286 -19.984 1.00 88.69 90 PRO A O 1
ATOM 749 N N . ALA A 1 91 ? -12.707 -2.766 -20.579 1.00 87.44 91 ALA A N 1
ATOM 750 C CA . ALA A 1 91 ? -11.560 -3.619 -20.279 1.00 87.44 91 ALA A CA 1
ATOM 751 C C . ALA A 1 91 ? -11.475 -3.974 -18.789 1.00 87.44 91 ALA A C 1
ATOM 753 O O . ALA A 1 91 ? -11.184 -5.117 -18.419 1.00 87.44 91 ALA A O 1
ATOM 754 N N . TYR A 1 92 ? -11.788 -3.003 -17.924 1.00 87.38 92 TYR A N 1
ATOM 755 C CA . TYR A 1 92 ? -11.921 -3.219 -16.487 1.00 87.38 92 TYR A CA 1
ATOM 756 C C . TYR A 1 92 ? -13.023 -4.234 -16.161 1.00 87.38 92 TYR A C 1
ATOM 758 O O . TYR A 1 92 ? -12.798 -5.127 -15.337 1.00 87.38 92 TYR A O 1
ATOM 766 N N . LEU A 1 93 ? -14.185 -4.135 -16.817 1.00 89.69 93 LEU A N 1
ATOM 767 C CA . LEU A 1 93 ? -15.288 -5.077 -16.629 1.00 89.69 93 LEU A CA 1
ATOM 768 C C . LEU A 1 93 ? -14.847 -6.507 -16.972 1.00 89.69 93 LEU A C 1
ATOM 770 O O . LEU A 1 93 ? -15.004 -7.418 -16.156 1.00 89.69 93 LEU A O 1
ATOM 774 N N . GLU A 1 94 ? -14.198 -6.701 -18.119 1.00 90.81 94 GLU A N 1
ATOM 775 C CA . GLU A 1 94 ? -13.701 -8.015 -18.537 1.00 90.81 94 GLU A CA 1
ATOM 776 C C . GLU A 1 94 ? -12.595 -8.555 -17.619 1.00 90.81 94 GLU A C 1
ATOM 778 O O . GLU A 1 94 ? -12.596 -9.733 -17.244 1.00 90.81 94 GLU A O 1
ATOM 783 N N . ALA A 1 95 ? -11.674 -7.699 -17.167 1.00 88.06 95 ALA A N 1
ATOM 784 C CA . ALA A 1 95 ? -10.673 -8.076 -16.170 1.00 88.06 95 ALA A CA 1
ATOM 785 C C . ALA A 1 95 ? -11.318 -8.519 -14.848 1.00 88.06 95 ALA A C 1
ATOM 787 O O . ALA A 1 95 ? -10.851 -9.469 -14.209 1.00 88.06 95 ALA A O 1
ATOM 788 N N . ARG A 1 96 ? -12.418 -7.874 -14.447 1.00 89.38 96 ARG A N 1
ATOM 789 C CA . ARG A 1 96 ? -13.160 -8.222 -13.235 1.00 89.38 96 ARG A CA 1
ATOM 790 C C . ARG A 1 96 ? -13.881 -9.563 -13.366 1.00 89.38 96 ARG A C 1
ATOM 792 O O . ARG A 1 96 ? -13.799 -10.365 -12.436 1.00 89.38 96 ARG A O 1
ATOM 799 N N . LYS A 1 97 ? -14.482 -9.859 -14.523 1.00 91.69 97 LYS A N 1
ATOM 800 C CA . LYS A 1 97 ? -15.059 -11.184 -14.814 1.00 91.69 97 LYS A CA 1
ATOM 801 C C . LYS A 1 97 ? -13.997 -12.280 -14.743 1.00 91.69 97 LYS A C 1
ATOM 803 O O . LYS A 1 97 ? -14.194 -13.285 -14.061 1.00 91.69 97 LYS A O 1
ATOM 808 N N . ARG A 1 98 ? -12.826 -12.068 -15.361 1.00 90.94 98 ARG A N 1
ATOM 809 C CA . ARG A 1 98 ? -11.687 -13.006 -15.259 1.00 90.94 98 ARG A CA 1
ATOM 810 C C . ARG A 1 98 ? -11.250 -13.225 -13.811 1.00 90.94 98 ARG A C 1
ATOM 812 O O . ARG A 1 98 ? -10.993 -14.359 -13.412 1.00 90.94 98 ARG A O 1
ATOM 819 N N . TYR A 1 99 ? -11.193 -12.158 -13.015 1.00 87.00 99 TYR A N 1
ATOM 820 C CA . TYR A 1 99 ? -10.895 -12.254 -11.588 1.00 87.00 99 TYR A CA 1
ATOM 821 C C . TYR A 1 99 ? -11.921 -13.119 -10.844 1.00 87.00 99 TYR A C 1
ATOM 823 O O . TYR A 1 99 ? -11.521 -13.967 -10.048 1.00 87.00 99 TYR A O 1
ATOM 831 N N . PHE A 1 100 ? -13.219 -12.962 -11.123 1.00 91.50 100 PHE A N 1
ATOM 832 C CA . PHE A 1 100 ? -14.245 -13.786 -10.489 1.00 91.50 100 PHE A CA 1
ATOM 833 C C . PHE A 1 100 ? -14.076 -15.272 -10.812 1.00 91.50 100 PHE A C 1
ATOM 835 O O . PHE A 1 100 ? -14.027 -16.077 -9.885 1.00 91.50 100 PHE A O 1
ATOM 842 N N . ARG A 1 101 ? -13.868 -15.616 -12.091 1.00 91.88 101 ARG A N 1
ATOM 843 C CA . ARG A 1 101 ? -13.604 -17.004 -12.522 1.00 91.88 101 ARG A CA 1
ATOM 844 C C . ARG A 1 101 ? -12.380 -17.613 -11.837 1.00 91.88 101 ARG A C 1
ATOM 846 O O . ARG A 1 101 ? -12.359 -18.800 -11.552 1.00 91.88 101 ARG A O 1
ATOM 853 N N . ARG A 1 102 ? -11.351 -16.805 -11.565 1.00 89.69 102 ARG A N 1
ATOM 854 C CA . ARG A 1 102 ? -10.104 -17.269 -10.941 1.00 89.69 102 ARG A CA 1
ATOM 855 C C . ARG A 1 102 ? -10.208 -17.453 -9.426 1.00 89.69 102 ARG A C 1
ATOM 857 O O . ARG A 1 102 ? -9.520 -18.305 -8.871 1.00 89.69 102 ARG A O 1
ATOM 864 N N . CYS A 1 103 ? -10.947 -16.582 -8.742 1.00 86.69 103 CYS A N 1
ATOM 865 C CA . CYS A 1 103 ? -10.882 -16.462 -7.282 1.00 86.69 103 CYS A CA 1
ATOM 866 C C . CYS A 1 103 ? -12.059 -17.092 -6.539 1.00 86.69 103 CYS A C 1
ATOM 868 O O . CYS A 1 103 ? -11.979 -17.229 -5.320 1.00 86.69 103 CYS A O 1
ATOM 870 N N . PHE A 1 104 ? -13.128 -17.457 -7.239 1.00 89.94 104 PHE A N 1
ATOM 871 C CA . PHE A 1 104 ? -14.308 -18.074 -6.647 1.00 89.94 104 PHE A CA 1
ATOM 872 C C . PHE A 1 104 ? -14.556 -19.447 -7.267 1.00 89.94 104 PHE A C 1
ATOM 874 O O . PHE A 1 104 ? -14.078 -19.733 -8.362 1.00 89.94 104 PHE A O 1
ATOM 881 N N . SER A 1 105 ? -15.303 -20.299 -6.559 1.00 92.56 105 SER A N 1
ATOM 882 C CA . SER A 1 105 ? -15.829 -21.523 -7.164 1.00 92.56 105 SER A CA 1
ATOM 883 C C . SER A 1 105 ? -16.741 -21.171 -8.335 1.00 92.56 105 SER A C 1
ATOM 885 O O . SER A 1 105 ? -17.350 -20.103 -8.336 1.00 92.56 105 SER A O 1
ATOM 887 N N . GLU A 1 106 ? -16.857 -22.074 -9.303 1.00 94.06 106 GLU A N 1
ATOM 888 C CA . GLU A 1 106 ? -17.607 -21.870 -10.547 1.00 94.06 106 GLU A CA 1
ATOM 889 C C . GLU A 1 106 ? -19.007 -21.287 -10.307 1.00 94.06 106 GLU A C 1
A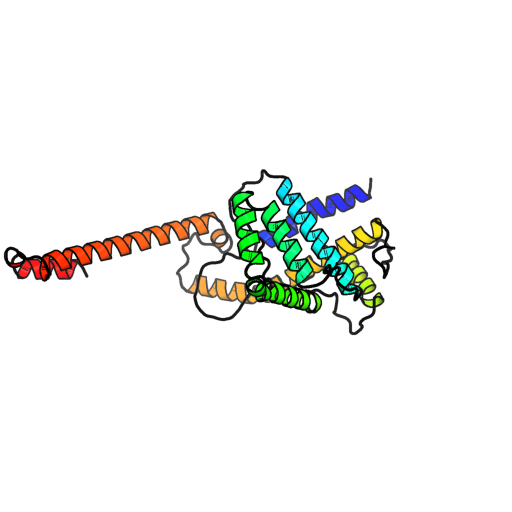TOM 891 O O . GLU A 1 106 ? -19.278 -20.163 -10.720 1.00 94.06 106 GLU A O 1
ATOM 896 N N . ARG A 1 107 ? -19.827 -21.950 -9.480 1.00 94.12 107 ARG A N 1
ATOM 897 C CA . ARG A 1 107 ? -21.174 -21.475 -9.114 1.00 94.12 107 ARG A CA 1
ATOM 898 C C . ARG A 1 107 ? -21.188 -20.058 -8.523 1.00 94.12 107 ARG A C 1
ATOM 900 O O . ARG A 1 107 ? -22.103 -19.275 -8.775 1.00 94.12 107 ARG A O 1
ATOM 907 N N . VAL A 1 108 ? -20.204 -19.720 -7.687 1.00 93.81 108 VAL A N 1
ATOM 908 C CA . VAL A 1 108 ? -20.114 -18.384 -7.073 1.00 93.81 108 VAL A CA 1
ATOM 909 C C . VAL A 1 108 ? -19.629 -17.359 -8.096 1.00 93.81 108 VAL A C 1
ATOM 911 O O . VAL A 1 108 ? -20.134 -16.238 -8.111 1.00 93.81 108 VAL A O 1
ATOM 914 N N . ALA A 1 109 ? -18.677 -17.730 -8.952 1.00 93.69 109 ALA A N 1
ATOM 915 C CA . ALA A 1 109 ? -18.166 -16.888 -10.020 1.00 93.69 109 ALA A CA 1
ATOM 916 C C . ALA A 1 109 ? -19.265 -16.553 -11.034 1.00 93.69 109 ALA A C 1
ATOM 918 O O . ALA A 1 109 ? -19.432 -15.381 -11.349 1.00 93.69 109 ALA A O 1
ATOM 919 N N . GLU A 1 110 ? -20.048 -17.537 -11.480 1.00 94.62 110 GLU A N 1
ATOM 920 C CA . GLU A 1 110 ? -21.185 -17.350 -12.389 1.00 94.62 110 GLU A CA 1
ATOM 921 C C . GLU A 1 110 ? -22.221 -16.399 -11.806 1.00 94.62 110 GLU A C 1
ATOM 923 O O . GLU A 1 110 ? -22.571 -15.415 -12.450 1.00 94.62 110 GLU A O 1
ATOM 928 N N . LYS A 1 111 ? -22.637 -16.617 -10.550 1.00 94.19 111 LYS A N 1
ATOM 929 C CA . LYS A 1 111 ? -23.561 -15.702 -9.870 1.00 94.19 111 LYS A CA 1
ATOM 930 C C . LYS A 1 111 ? -22.997 -14.282 -9.810 1.00 94.19 111 LYS A C 1
ATOM 932 O O . LYS A 1 111 ? -23.690 -13.329 -10.141 1.00 94.19 111 LYS A O 1
ATOM 937 N N . LYS A 1 112 ? -21.724 -14.132 -9.426 1.00 91.31 112 LYS A N 1
ATOM 938 C CA . LYS A 1 112 ? -21.060 -12.821 -9.372 1.00 91.31 112 LYS A CA 1
ATOM 939 C C . LYS A 1 112 ? -20.964 -12.162 -10.743 1.00 91.31 112 LYS A C 1
ATOM 941 O O . LYS A 1 112 ? -21.080 -10.946 -10.809 1.00 91.31 112 LYS A O 1
ATOM 946 N N . ILE A 1 113 ? -20.725 -12.929 -11.803 1.00 93.75 113 ILE A N 1
ATOM 947 C CA . ILE A 1 113 ? -20.672 -12.425 -13.177 1.00 93.75 113 ILE A CA 1
ATOM 948 C C . ILE A 1 113 ? -22.068 -12.008 -13.641 1.00 93.75 113 ILE A C 1
ATOM 950 O O . ILE A 1 113 ? -22.193 -10.911 -14.163 1.00 93.75 113 ILE A O 1
ATOM 954 N N . ALA A 1 114 ? -23.105 -12.806 -13.385 1.00 93.00 114 ALA A N 1
ATOM 955 C CA . ALA A 1 114 ? -24.484 -12.465 -13.729 1.00 93.00 114 ALA A CA 1
ATOM 956 C C . ALA A 1 114 ? -24.959 -11.197 -12.997 1.00 93.00 114 ALA A C 1
ATOM 958 O O . ALA A 1 114 ? -25.460 -10.276 -13.636 1.00 93.00 114 ALA A O 1
ATOM 959 N N . ASP A 1 115 ? -24.714 -11.094 -11.683 1.00 88.50 115 ASP A N 1
ATOM 960 C CA . ASP A 1 115 ? -25.003 -9.883 -10.897 1.00 88.50 115 ASP A CA 1
ATOM 961 C C . ASP A 1 115 ? -24.263 -8.656 -11.476 1.00 88.50 115 ASP A C 1
ATOM 963 O O . ASP A 1 115 ? -24.800 -7.550 -11.545 1.00 88.50 115 ASP A O 1
ATOM 967 N N . PHE A 1 116 ? -23.013 -8.859 -11.905 1.00 87.25 116 PHE A N 1
ATOM 968 C CA . PHE A 1 116 ? -22.153 -7.830 -12.488 1.00 87.25 116 PHE A CA 1
ATOM 969 C C . PHE A 1 116 ? -22.608 -7.390 -13.887 1.00 87.25 116 PHE A C 1
ATOM 971 O O . PHE A 1 116 ? -22.534 -6.205 -14.204 1.00 87.25 116 PHE A O 1
ATOM 978 N N . GLU A 1 117 ? -23.084 -8.319 -14.717 1.00 90.38 117 GLU A N 1
ATOM 979 C CA . GLU A 1 117 ? -23.618 -8.057 -16.059 1.00 90.38 117 GLU A CA 1
ATOM 980 C C . GLU A 1 117 ? -25.012 -7.425 -16.015 1.00 90.38 117 GLU A C 1
ATOM 982 O O . GLU A 1 117 ? -25.312 -6.575 -16.850 1.00 90.38 117 GLU A O 1
ATOM 987 N N . ALA A 1 118 ? -25.827 -7.762 -15.011 1.00 92.00 118 ALA A N 1
ATOM 988 C CA . ALA A 1 118 ? -27.139 -7.157 -14.796 1.00 92.00 118 ALA A CA 1
ATOM 989 C C . ALA A 1 118 ? -27.050 -5.674 -14.394 1.00 92.00 118 ALA A C 1
ATOM 991 O O . ALA A 1 118 ? -27.939 -4.889 -14.722 1.00 92.00 118 ALA A O 1
ATOM 992 N N . ASN A 1 119 ? -25.982 -5.267 -13.696 1.00 89.88 119 ASN A N 1
ATOM 993 C CA . ASN A 1 119 ? -25.749 -3.865 -13.354 1.00 89.88 119 ASN A CA 1
ATOM 994 C C . ASN A 1 119 ? -24.256 -3.480 -13.395 1.00 89.88 119 ASN A C 1
ATOM 996 O O . ASN A 1 119 ? -23.626 -3.299 -12.350 1.00 89.88 119 ASN A O 1
ATOM 1000 N N . PRO A 1 120 ? -23.677 -3.241 -14.584 1.00 84.81 120 PRO A N 1
ATOM 1001 C CA . PRO A 1 120 ? -22.277 -2.831 -14.698 1.00 84.81 120 PRO A CA 1
ATOM 1002 C C . PRO A 1 120 ? -22.006 -1.480 -14.017 1.00 84.81 120 PRO A C 1
ATOM 1004 O O . PRO A 1 120 ? -20.910 -1.229 -13.510 1.00 84.81 120 PRO A O 1
ATOM 1007 N N . SER A 1 121 ? -23.020 -0.608 -13.958 1.00 84.62 121 SER A N 1
ATOM 1008 C CA . SER A 1 121 ? -22.902 0.744 -13.403 1.00 84.62 121 SER A CA 1
ATOM 1009 C C . SER A 1 121 ? -22.591 0.758 -11.901 1.00 84.62 121 SER A C 1
ATOM 1011 O O . SER A 1 121 ? -21.897 1.666 -11.436 1.00 84.62 121 SER A O 1
ATOM 1013 N N . SER A 1 122 ? -22.975 -0.284 -11.147 1.00 83.75 122 SER A N 1
ATOM 1014 C CA . SER A 1 122 ? -22.628 -0.398 -9.722 1.00 83.75 122 SER A CA 1
ATOM 1015 C C . SER A 1 122 ? -21.117 -0.498 -9.483 1.00 83.75 122 SER A C 1
ATOM 1017 O O . SER A 1 122 ? -20.643 -0.229 -8.379 1.00 83.75 122 SER A O 1
ATOM 1019 N N . TYR A 1 123 ? -20.343 -0.838 -10.517 1.00 84.31 123 TYR A N 1
ATOM 1020 C CA . TYR A 1 123 ? -18.885 -0.929 -10.469 1.00 84.31 123 TYR A CA 1
ATOM 1021 C C . TYR A 1 123 ? -18.172 0.285 -11.058 1.00 84.31 123 TYR A C 1
ATOM 1023 O O . TYR A 1 123 ? -16.947 0.370 -10.947 1.00 84.31 123 TYR A O 1
ATOM 1031 N N . LYS A 1 124 ? -18.913 1.263 -11.594 1.00 88.62 124 LYS A N 1
ATOM 1032 C CA . LYS A 1 124 ? -18.341 2.508 -12.116 1.00 88.62 124 LYS A CA 1
ATOM 1033 C C . LYS A 1 124 ? -17.550 3.251 -11.041 1.00 88.62 124 LYS A C 1
ATOM 1035 O O . LYS A 1 124 ? -16.379 3.527 -11.254 1.00 88.62 124 LYS A O 1
ATOM 1040 N N . LYS A 1 125 ? -18.117 3.407 -9.838 1.00 86.50 125 LYS A N 1
ATOM 1041 C CA . LYS A 1 125 ? -17.420 4.009 -8.682 1.00 86.50 125 LYS A CA 1
ATOM 1042 C C . LYS A 1 125 ? -16.124 3.282 -8.322 1.00 86.50 125 LYS A C 1
ATOM 1044 O O . LYS A 1 125 ? -15.137 3.902 -7.948 1.00 86.50 125 LYS A O 1
ATOM 1049 N N . SER A 1 126 ? -16.120 1.949 -8.420 1.00 85.56 126 SER A N 1
ATOM 1050 C CA . SER A 1 126 ? -14.912 1.159 -8.151 1.00 85.56 126 SER A CA 1
ATOM 1051 C C . SER A 1 126 ? -13.846 1.381 -9.218 1.00 85.56 126 SER A C 1
ATOM 1053 O O . SER A 1 126 ? -12.666 1.400 -8.884 1.00 85.56 126 SER A O 1
ATOM 1055 N N . TRP A 1 127 ? -14.238 1.529 -10.483 1.00 88.12 127 TRP A N 1
ATOM 1056 C CA . TRP A 1 127 ? -13.321 1.855 -11.571 1.00 88.12 127 TRP A CA 1
ATOM 1057 C C . TRP A 1 127 ? -12.803 3.292 -11.474 1.00 88.12 127 TRP A C 1
ATOM 1059 O O . TRP A 1 127 ? -11.592 3.479 -11.514 1.00 88.12 127 TRP A O 1
ATOM 1069 N N . GLU A 1 128 ? -13.678 4.275 -11.252 1.00 89.62 128 GLU A N 1
ATOM 1070 C CA . GLU A 1 128 ? -13.320 5.684 -11.019 1.00 89.62 128 GLU A CA 1
ATOM 1071 C C . GLU A 1 128 ? -12.315 5.802 -9.868 1.00 89.62 128 GLU A C 1
ATOM 1073 O O . GLU A 1 128 ? -11.255 6.391 -10.042 1.00 89.62 128 GLU A O 1
ATOM 1078 N N . TYR A 1 129 ? -12.550 5.110 -8.749 1.00 86.25 129 TYR A N 1
ATOM 1079 C CA . TYR A 1 129 ? -11.591 5.043 -7.645 1.00 86.25 129 TYR A CA 1
ATOM 1080 C C . TYR A 1 129 ? -10.221 4.470 -8.059 1.00 86.25 129 TYR A C 1
ATOM 1082 O O . TYR A 1 129 ? -9.180 4.925 -7.582 1.00 86.25 129 TYR A O 1
ATOM 1090 N N . GLN A 1 130 ? -10.179 3.464 -8.944 1.00 84.12 130 GLN A N 1
ATOM 1091 C CA . GLN A 1 130 ? -8.905 2.949 -9.467 1.00 84.12 130 GLN A CA 1
ATOM 1092 C C . GLN A 1 130 ? -8.211 3.973 -10.371 1.00 84.12 130 GLN A C 1
ATOM 1094 O O . GLN A 1 130 ? -6.986 4.075 -10.314 1.00 84.12 130 GLN A O 1
ATOM 1099 N N . GLN A 1 131 ? -8.971 4.732 -11.165 1.00 85.62 131 GLN A N 1
ATOM 1100 C CA . GLN A 1 131 ? -8.441 5.803 -12.010 1.00 85.62 131 GLN A CA 1
ATOM 1101 C C . GLN A 1 131 ? -7.886 6.953 -11.169 1.00 85.62 131 GLN A C 1
ATOM 1103 O O . GLN A 1 131 ? -6.737 7.337 -11.357 1.00 85.62 131 GLN A O 1
ATOM 1108 N N . GLU A 1 132 ? -8.632 7.432 -10.173 1.00 85.81 132 GLU A N 1
ATOM 1109 C CA . GLU A 1 132 ? -8.168 8.451 -9.224 1.00 85.81 132 GLU A CA 1
ATOM 1110 C C . GLU A 1 132 ? -6.895 8.000 -8.508 1.00 85.81 132 GLU A C 1
ATOM 1112 O O . GLU A 1 132 ? -5.902 8.723 -8.453 1.00 85.81 132 GLU A O 1
ATOM 1117 N N . LYS A 1 133 ? -6.876 6.757 -8.013 1.00 83.31 133 LYS A N 1
ATOM 1118 C CA . LYS A 1 133 ? -5.683 6.186 -7.388 1.00 83.31 133 LYS A CA 1
ATOM 1119 C C . LYS A 1 133 ? -4.509 6.134 -8.365 1.00 83.31 133 LYS A C 1
ATOM 1121 O O . LYS A 1 133 ? -3.369 6.364 -7.962 1.00 83.31 133 LYS A O 1
ATOM 1126 N N . ARG A 1 134 ? -4.764 5.826 -9.637 1.00 83.44 134 ARG A N 1
ATOM 1127 C CA . ARG A 1 134 ? -3.729 5.785 -10.669 1.00 83.44 134 ARG A CA 1
ATOM 1128 C C . ARG A 1 134 ? -3.181 7.176 -10.973 1.00 83.44 134 ARG A C 1
ATOM 1130 O O . ARG A 1 134 ? -1.964 7.324 -11.039 1.00 83.44 134 ARG A O 1
ATOM 1137 N N . GLN A 1 135 ? -4.047 8.177 -11.097 1.00 81.88 135 GLN A N 1
ATOM 1138 C CA . GLN A 1 135 ? -3.665 9.579 -11.266 1.00 81.88 135 GLN A CA 1
ATOM 1139 C C . GLN A 1 135 ? -2.853 10.078 -10.068 1.00 81.88 135 GLN A C 1
ATOM 1141 O O . GLN A 1 135 ? -1.790 10.666 -10.247 1.00 81.88 135 GLN A O 1
ATOM 1146 N N . TRP A 1 136 ? -3.285 9.749 -8.848 1.00 83.88 136 TRP A N 1
ATOM 1147 C CA . TRP A 1 136 ? -2.535 10.032 -7.627 1.00 83.88 136 TRP A CA 1
ATOM 1148 C C . TRP A 1 136 ? -1.139 9.398 -7.676 1.00 83.88 136 TRP A C 1
ATOM 1150 O O . TRP A 1 136 ? -0.142 10.066 -7.419 1.00 83.88 136 TRP A O 1
ATOM 1160 N N . GLN A 1 137 ? -1.031 8.129 -8.081 1.00 80.75 137 GLN A N 1
ATOM 1161 C CA . GLN A 1 137 ? 0.267 7.467 -8.247 1.00 80.75 137 GLN A CA 1
ATOM 1162 C C . GLN A 1 137 ? 1.140 8.162 -9.294 1.00 80.75 137 GLN A C 1
ATOM 1164 O O . GLN A 1 137 ? 2.324 8.349 -9.049 1.00 80.75 137 GLN A O 1
ATOM 1169 N N . ARG A 1 138 ? 0.582 8.587 -10.430 1.00 78.94 138 ARG A N 1
ATOM 1170 C CA . ARG A 1 138 ? 1.340 9.349 -11.433 1.00 78.94 138 ARG A CA 1
ATOM 1171 C C . ARG A 1 138 ? 1.855 10.665 -10.862 1.00 78.94 138 ARG A C 1
ATOM 1173 O O . ARG A 1 138 ? 3.010 11.003 -11.067 1.00 78.94 138 ARG A O 1
ATOM 1180 N N . HIS A 1 139 ? 1.026 11.378 -10.109 1.00 76.19 139 HIS A N 1
ATOM 1181 C CA . HIS A 1 139 ? 1.399 12.672 -9.552 1.00 76.19 139 HIS A CA 1
ATOM 1182 C C . HIS A 1 139 ? 2.461 12.556 -8.447 1.00 76.19 139 HIS A C 1
ATOM 1184 O O . HIS A 1 139 ? 3.440 13.293 -8.449 1.00 76.19 139 HIS A O 1
ATOM 1190 N N . TYR A 1 140 ? 2.296 11.614 -7.514 1.00 74.69 140 TYR A N 1
ATOM 1191 C CA . TYR A 1 140 ? 3.137 11.526 -6.313 1.00 74.69 140 TYR A CA 1
ATOM 1192 C C . TYR A 1 140 ? 4.256 10.484 -6.394 1.00 74.69 140 TYR A C 1
ATOM 1194 O O . TYR A 1 140 ? 5.183 10.527 -5.584 1.00 74.69 140 TYR A O 1
ATOM 1202 N N . CYS A 1 141 ? 4.171 9.516 -7.311 1.00 75.56 141 CYS A N 1
ATOM 1203 C CA . CYS A 1 141 ? 5.176 8.461 -7.471 1.00 75.56 141 CYS A CA 1
ATOM 1204 C C . CYS A 1 141 ? 6.068 8.632 -8.705 1.00 75.56 141 CYS A C 1
ATOM 1206 O O . CYS A 1 141 ? 6.992 7.836 -8.892 1.00 75.56 141 CYS A O 1
ATOM 1208 N N . ARG A 1 142 ? 5.825 9.656 -9.531 1.00 75.69 142 ARG A N 1
ATOM 1209 C CA . ARG A 1 142 ? 6.761 10.053 -10.583 1.00 75.69 142 ARG A CA 1
ATOM 1210 C C . ARG A 1 142 ? 8.057 10.553 -9.958 1.00 75.69 142 ARG A C 1
ATOM 1212 O O . ARG A 1 142 ? 8.080 11.171 -8.893 1.00 75.69 142 ARG A O 1
ATOM 1219 N N . GLU A 1 143 ? 9.151 10.259 -10.636 1.00 71.75 143 GLU A N 1
ATOM 1220 C CA . GLU A 1 143 ? 10.449 10.841 -10.357 1.00 71.75 143 GLU A CA 1
ATOM 1221 C C . GLU A 1 143 ? 10.397 12.337 -10.700 1.00 71.75 143 GLU A C 1
ATOM 1223 O O . GLU A 1 143 ? 10.609 12.719 -11.842 1.00 71.75 143 GLU A O 1
ATOM 1228 N N . SER A 1 144 ? 10.021 13.193 -9.748 1.00 57.84 144 SER A N 1
ATOM 1229 C CA . SER A 1 144 ? 9.901 14.633 -10.006 1.00 57.84 144 SER A CA 1
ATOM 1230 C C . SER A 1 144 ? 10.362 15.453 -8.809 1.00 57.84 144 SER A C 1
ATOM 1232 O O . SER A 1 144 ? 9.574 15.898 -7.976 1.00 57.84 144 SER A O 1
ATOM 1234 N N . SER A 1 145 ? 11.672 15.663 -8.740 1.00 51.81 145 SER A N 1
ATOM 1235 C CA . SER A 1 145 ? 12.292 16.757 -7.982 1.00 51.81 145 SER A CA 1
ATOM 1236 C C . SER A 1 145 ? 13.054 17.732 -8.895 1.00 51.81 145 SER A C 1
ATOM 1238 O O . SER A 1 145 ? 13.866 18.512 -8.407 1.00 51.81 145 SER A O 1
ATOM 1240 N N . VAL A 1 146 ? 12.792 17.705 -10.209 1.00 50.31 146 VAL A N 1
ATOM 1241 C CA . VAL A 1 146 ? 13.400 18.591 -11.217 1.00 50.31 146 VAL A CA 1
ATOM 1242 C C . VAL A 1 146 ? 12.286 19.238 -12.057 1.00 50.31 146 VAL A C 1
ATOM 1244 O O . VAL A 1 146 ? 11.323 18.545 -12.390 1.00 50.31 146 VAL A O 1
ATOM 1247 N N . PRO A 1 147 ? 12.359 20.545 -12.370 1.00 41.19 147 PRO A N 1
ATOM 1248 C CA . PRO A 1 147 ? 11.410 21.205 -13.257 1.00 41.19 147 PRO A CA 1
ATOM 1249 C C . PRO A 1 147 ? 11.753 20.883 -14.719 1.00 41.19 147 PRO A C 1
ATOM 1251 O O . PRO A 1 147 ? 12.428 21.657 -15.388 1.00 41.19 147 PRO A O 1
ATOM 1254 N N . GLY A 1 148 ? 11.286 19.736 -15.208 1.00 51.78 148 GLY A N 1
ATOM 1255 C CA . GLY A 1 148 ? 11.393 19.358 -16.614 1.00 51.78 148 GLY A CA 1
ATOM 1256 C C . GLY A 1 148 ? 10.602 18.078 -16.907 1.00 51.78 148 GLY A C 1
ATOM 1257 O O . GLY A 1 148 ? 10.677 17.124 -16.133 1.00 51.78 148 GLY A O 1
ATOM 1258 N N . PRO A 1 149 ? 9.782 18.032 -17.973 1.00 61.50 149 PRO A N 1
ATOM 1259 C CA . PRO A 1 149 ? 9.058 16.823 -18.371 1.00 61.50 149 PRO A CA 1
ATOM 1260 C C . PRO A 1 149 ? 9.945 15.823 -19.139 1.00 61.50 149 PRO A C 1
ATOM 1262 O O . PRO A 1 149 ? 9.434 14.838 -19.665 1.00 61.50 149 PRO A O 1
ATOM 1265 N N . GLU A 1 150 ? 11.252 16.074 -19.266 1.00 79.88 150 GLU A N 1
ATOM 1266 C CA . GLU A 1 150 ? 12.101 15.368 -20.222 1.00 79.88 150 GLU A CA 1
ATOM 1267 C C . GLU A 1 150 ? 12.645 14.043 -19.663 1.00 79.88 150 GLU A C 1
ATOM 1269 O O . GLU A 1 150 ? 12.975 13.900 -18.486 1.00 79.88 150 GLU A O 1
ATOM 1274 N N . PHE A 1 151 ? 12.756 13.037 -20.532 1.00 87.81 151 PHE A N 1
ATOM 1275 C CA . PHE A 1 151 ? 13.262 11.711 -20.172 1.00 87.81 151 PHE A CA 1
ATOM 1276 C C . PHE A 1 151 ? 14.698 11.744 -19.606 1.00 87.81 151 PHE A C 1
ATOM 1278 O O . PHE A 1 151 ? 15.051 10.914 -18.76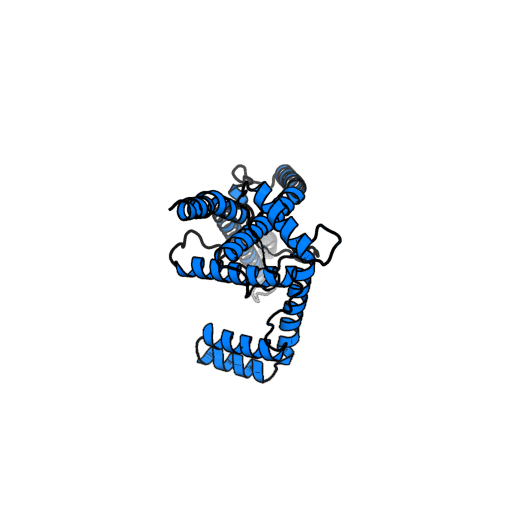9 1.00 87.81 151 PHE A O 1
ATOM 1285 N N . SER A 1 152 ? 15.519 12.713 -20.018 1.00 88.50 152 SER A N 1
ATOM 1286 C CA . SER A 1 152 ? 16.878 12.948 -19.507 1.00 88.50 152 SER A CA 1
ATOM 1287 C C . SER A 1 152 ? 16.908 13.173 -17.988 1.00 88.50 152 SER A C 1
ATOM 1289 O O . SER A 1 152 ? 17.695 12.527 -17.291 1.00 88.50 152 SER A O 1
ATOM 1291 N N . ASP A 1 153 ? 15.993 13.988 -17.454 1.00 86.50 153 ASP A N 1
ATOM 1292 C CA . ASP A 1 153 ? 15.885 14.277 -16.017 1.00 86.50 153 ASP A CA 1
ATOM 1293 C C . ASP A 1 153 ? 15.615 13.010 -15.201 1.00 86.50 153 ASP A C 1
ATOM 1295 O O . ASP A 1 153 ? 16.183 12.797 -14.121 1.00 86.50 153 ASP A O 1
ATOM 1299 N N . TYR A 1 154 ? 14.764 12.135 -15.741 1.00 89.38 154 TYR A N 1
ATOM 1300 C CA . TYR A 1 154 ? 14.480 10.836 -15.151 1.00 89.38 154 TYR A CA 1
ATOM 1301 C C . TYR A 1 154 ? 15.736 9.957 -15.091 1.00 89.38 154 TYR A C 1
ATOM 1303 O O . TYR A 1 154 ? 16.054 9.398 -14.034 1.00 89.38 154 TYR A O 1
ATOM 1311 N N . VAL A 1 155 ? 16.484 9.860 -16.196 1.00 92.44 155 VAL A N 1
ATOM 1312 C CA . VAL A 1 155 ? 17.733 9.085 -16.252 1.00 92.44 155 VAL A CA 1
ATOM 1313 C C . VAL A 1 155 ? 18.731 9.590 -15.209 1.00 92.44 155 VAL A C 1
ATOM 1315 O O . VAL A 1 155 ? 19.302 8.791 -14.458 1.00 92.44 155 VAL A O 1
ATOM 1318 N N . ASP A 1 156 ? 18.895 10.905 -15.097 1.00 91.62 156 ASP A N 1
ATOM 1319 C CA . ASP A 1 156 ? 19.805 11.519 -14.131 1.00 91.62 156 ASP A CA 1
ATOM 1320 C C . ASP A 1 156 ? 19.351 11.318 -12.686 1.00 91.62 156 ASP A C 1
ATOM 1322 O O . ASP A 1 156 ? 20.168 11.081 -11.791 1.00 91.62 156 ASP A O 1
ATOM 1326 N N . ALA A 1 157 ? 18.047 11.355 -12.417 1.00 91.06 157 ALA A N 1
ATOM 1327 C CA . ALA A 1 157 ? 17.507 11.056 -11.097 1.00 91.06 157 ALA A CA 1
ATOM 1328 C C . ALA A 1 157 ? 17.726 9.587 -10.687 1.00 91.06 157 ALA A C 1
ATOM 1330 O O . ALA A 1 157 ? 18.054 9.321 -9.522 1.00 91.06 157 ALA A O 1
ATOM 1331 N N . VAL A 1 158 ? 17.608 8.636 -11.621 1.00 92.81 158 VAL A N 1
ATOM 1332 C CA . VAL A 1 158 ? 17.932 7.220 -11.377 1.00 92.81 158 VAL A CA 1
ATOM 1333 C C . VAL A 1 158 ? 19.428 7.049 -11.115 1.00 92.81 158 VAL A C 1
ATOM 1335 O O . VAL A 1 158 ? 19.798 6.430 -10.116 1.00 92.81 158 VAL A O 1
ATOM 1338 N N . LYS A 1 159 ? 20.298 7.646 -11.942 1.00 94.69 159 LYS A N 1
ATOM 1339 C CA . LYS A 1 159 ? 21.760 7.610 -11.752 1.00 94.69 159 LYS A CA 1
ATOM 1340 C C . LYS A 1 159 ? 22.171 8.189 -10.398 1.00 94.69 159 LYS A C 1
ATOM 1342 O O . LYS A 1 159 ? 22.864 7.517 -9.636 1.00 94.69 159 LYS A O 1
ATOM 1347 N N . ARG A 1 160 ? 21.692 9.393 -10.054 1.00 93.38 160 ARG A N 1
ATOM 1348 C CA . ARG A 1 160 ? 21.963 10.041 -8.756 1.00 93.38 160 ARG A CA 1
ATOM 1349 C C . ARG A 1 160 ? 21.526 9.170 -7.586 1.00 93.38 160 ARG A C 1
ATOM 1351 O O . ARG A 1 160 ? 22.252 9.061 -6.601 1.00 93.38 160 ARG A O 1
ATOM 1358 N N . ARG A 1 161 ? 20.355 8.535 -7.679 1.00 93.75 161 ARG A N 1
ATOM 1359 C CA . ARG A 1 161 ? 19.875 7.629 -6.631 1.00 93.75 161 ARG A CA 1
ATOM 1360 C C . ARG A 1 161 ? 20.760 6.407 -6.489 1.00 93.75 161 ARG A C 1
ATOM 1362 O O . ARG A 1 161 ? 21.194 6.108 -5.386 1.00 93.75 161 ARG A O 1
ATOM 1369 N N . LEU A 1 162 ? 21.031 5.711 -7.584 1.00 95.81 162 LEU A N 1
ATOM 1370 C CA . LEU A 1 162 ? 21.866 4.517 -7.564 1.00 95.81 162 LEU A CA 1
ATOM 1371 C C . LEU A 1 162 ? 23.274 4.823 -7.028 1.00 95.81 162 LEU A C 1
ATOM 1373 O O . LEU A 1 162 ? 23.798 4.049 -6.226 1.00 95.81 162 LEU A O 1
ATOM 1377 N N . ALA A 1 163 ? 23.827 5.995 -7.352 1.00 95.75 163 ALA A N 1
ATOM 1378 C CA . ALA A 1 163 ? 25.091 6.468 -6.795 1.00 95.75 163 ALA A CA 1
ATOM 1379 C C . ALA A 1 163 ? 25.051 6.643 -5.263 1.00 95.75 163 ALA A C 1
ATOM 1381 O O . ALA A 1 163 ? 26.006 6.246 -4.595 1.00 95.75 163 ALA A O 1
ATOM 1382 N N . ARG A 1 164 ? 23.943 7.140 -4.677 1.00 95.25 164 ARG A N 1
ATOM 1383 C CA . ARG A 1 164 ? 23.767 7.194 -3.203 1.00 95.25 164 ARG A CA 1
ATOM 1384 C C . ARG A 1 164 ? 23.848 5.813 -2.551 1.00 95.25 164 ARG A C 1
ATOM 1386 O O . ARG A 1 164 ? 24.307 5.697 -1.421 1.00 95.25 164 ARG A O 1
ATOM 1393 N N . TYR A 1 165 ? 23.449 4.772 -3.278 1.00 95.38 165 TYR A N 1
ATOM 1394 C CA . TYR A 1 165 ? 23.544 3.372 -2.858 1.00 95.38 165 TYR A CA 1
ATOM 1395 C C . TYR A 1 165 ? 24.817 2.677 -3.373 1.00 95.38 165 TYR A C 1
ATOM 1397 O O . TYR A 1 165 ? 24.869 1.450 -3.469 1.00 95.38 165 TYR A O 1
ATOM 1405 N N . SER A 1 166 ? 25.853 3.457 -3.705 1.00 94.88 166 SER A N 1
ATOM 1406 C CA . SER A 1 166 ? 27.175 2.986 -4.141 1.00 94.88 166 SER A CA 1
ATOM 1407 C C . SER A 1 166 ? 27.173 2.144 -5.423 1.00 94.88 166 SER A C 1
ATOM 1409 O O . SER A 1 166 ? 28.121 1.403 -5.689 1.00 94.88 166 SER A O 1
ATOM 1411 N N . PHE A 1 167 ? 26.132 2.250 -6.247 1.00 95.25 167 PHE A N 1
ATOM 1412 C CA . PHE A 1 167 ? 26.121 1.651 -7.573 1.00 95.25 167 PHE A CA 1
ATOM 1413 C C . PHE A 1 167 ? 26.765 2.622 -8.571 1.00 95.25 167 PHE A C 1
ATOM 1415 O O . PHE A 1 167 ? 26.194 3.655 -8.906 1.00 95.25 167 PHE A O 1
ATOM 1422 N N . THR A 1 168 ? 27.969 2.284 -9.038 1.00 93.44 168 THR A N 1
ATOM 1423 C CA . THR A 1 168 ? 28.812 3.153 -9.886 1.00 93.44 168 THR A CA 1
ATOM 1424 C C . THR A 1 168 ? 28.968 2.658 -11.323 1.00 93.44 168 THR A C 1
ATOM 1426 O O . THR A 1 168 ? 29.635 3.300 -12.131 1.00 93.44 168 THR A O 1
ATOM 1429 N N . ARG A 1 169 ? 28.380 1.505 -11.666 1.00 93.94 169 ARG A N 1
ATOM 1430 C CA . ARG A 1 169 ? 28.480 0.948 -13.019 1.00 93.94 169 ARG A CA 1
ATOM 1431 C C . ARG A 1 169 ? 27.765 1.880 -14.012 1.00 93.94 169 ARG A C 1
ATOM 1433 O O . ARG A 1 169 ? 26.613 2.215 -13.749 1.00 93.94 169 ARG A O 1
ATOM 1440 N N . PRO A 1 170 ? 28.384 2.244 -15.149 1.00 94.94 170 PRO A N 1
ATOM 1441 C CA . PRO A 1 170 ? 27.716 3.037 -16.176 1.00 94.94 170 PRO A CA 1
ATOM 1442 C C . PRO A 1 170 ? 26.599 2.233 -16.850 1.00 94.94 170 PRO A C 1
ATOM 1444 O O . PRO A 1 170 ? 26.713 1.016 -17.028 1.00 94.94 170 PRO A O 1
ATOM 1447 N N . PHE A 1 171 ? 25.520 2.924 -17.207 1.00 95.75 171 PHE A N 1
ATOM 1448 C CA . PHE A 1 171 ? 24.380 2.386 -17.945 1.00 95.75 171 PHE A CA 1
ATOM 1449 C C . PHE A 1 171 ? 23.615 3.521 -18.631 1.00 95.75 171 PHE A C 1
ATOM 1451 O O . PHE A 1 171 ? 23.698 4.686 -18.221 1.00 95.75 171 PHE A O 1
ATOM 1458 N N . GLU A 1 172 ? 22.833 3.148 -19.636 1.00 95.94 172 GLU A N 1
ATOM 1459 C CA . GLU A 1 172 ? 21.930 4.025 -20.372 1.00 95.94 172 GLU A CA 1
ATOM 1460 C C . GLU A 1 172 ? 20.524 3.426 -20.331 1.00 95.94 172 GLU A C 1
ATOM 1462 O O . GLU A 1 172 ? 20.360 2.204 -20.334 1.00 95.94 172 GLU A O 1
ATOM 1467 N N . LEU A 1 173 ? 19.511 4.283 -20.226 1.00 95.50 173 LEU A N 1
ATOM 1468 C CA . LEU A 1 173 ? 18.113 3.868 -20.282 1.00 95.50 173 LEU A CA 1
ATOM 1469 C C . LEU A 1 173 ? 17.532 4.319 -21.612 1.00 95.50 173 LEU A C 1
ATOM 1471 O O . LEU A 1 173 ? 17.807 5.427 -22.066 1.00 95.50 173 LEU A O 1
ATOM 1475 N N . ASN A 1 174 ? 16.688 3.475 -22.197 1.00 94.94 174 ASN A N 1
ATOM 1476 C CA . ASN A 1 174 ? 16.013 3.797 -23.447 1.00 94.94 174 ASN A CA 1
ATOM 1477 C C . ASN A 1 174 ? 14.650 4.427 -23.169 1.00 94.94 174 ASN A C 1
ATOM 1479 O O . ASN A 1 174 ? 13.911 3.986 -22.275 1.00 94.94 174 ASN A O 1
ATOM 1483 N N . GLN A 1 175 ? 14.313 5.446 -23.964 1.00 91.88 175 GLN A N 1
ATOM 1484 C CA . GLN A 1 175 ? 13.012 6.106 -23.889 1.00 91.88 175 GLN A CA 1
ATOM 1485 C C . GLN A 1 175 ? 11.886 5.136 -24.248 1.00 91.88 175 GLN A C 1
ATOM 1487 O O . GLN A 1 175 ? 10.851 5.163 -23.600 1.00 91.88 175 GLN A O 1
ATOM 1492 N N . ASP A 1 176 ? 12.097 4.224 -25.201 1.00 91.12 176 ASP A N 1
ATOM 1493 C CA . ASP A 1 176 ? 11.199 3.088 -25.419 1.00 91.12 176 ASP A CA 1
ATOM 1494 C C . ASP A 1 176 ? 11.640 1.884 -24.557 1.00 91.12 176 ASP A C 1
ATOM 1496 O O . ASP A 1 176 ? 12.680 1.271 -24.836 1.00 91.12 176 ASP A O 1
ATOM 1500 N N . PRO A 1 177 ? 10.851 1.467 -23.542 1.00 91.06 177 PRO A N 1
ATOM 1501 C CA . PRO A 1 177 ? 11.166 0.303 -22.719 1.00 91.06 177 PRO A CA 1
ATOM 1502 C C . PRO A 1 177 ? 11.278 -1.011 -23.496 1.00 91.06 177 PRO A C 1
ATOM 1504 O O . PRO A 1 177 ? 11.831 -1.971 -22.961 1.00 91.06 177 PRO A O 1
ATOM 1507 N N . LYS A 1 178 ? 10.714 -1.102 -24.709 1.00 91.00 178 LYS A N 1
ATOM 1508 C CA . LYS A 1 178 ? 10.811 -2.296 -25.565 1.00 91.00 178 LYS A CA 1
ATOM 1509 C C . LYS A 1 178 ? 12.194 -2.440 -26.196 1.00 91.00 178 LYS A C 1
ATOM 1511 O O . LYS A 1 178 ? 12.608 -3.557 -26.486 1.00 91.00 178 LYS A O 1
ATOM 1516 N N . GLN A 1 179 ? 12.905 -1.328 -26.368 1.00 94.88 179 GLN A N 1
ATOM 1517 C CA . GLN A 1 179 ? 14.270 -1.289 -26.896 1.00 94.88 179 GLN A CA 1
ATOM 1518 C C . GLN A 1 179 ? 15.319 -1.415 -25.786 1.00 94.88 179 GLN A C 1
ATOM 1520 O O . GLN A 1 179 ? 16.517 -1.464 -26.051 1.00 94.88 179 GLN A O 1
ATOM 1525 N N . GLN A 1 180 ? 14.899 -1.436 -24.520 1.00 95.56 180 GLN A N 1
ATOM 1526 C CA . GLN A 1 180 ? 15.813 -1.520 -23.393 1.00 95.56 180 GLN A CA 1
ATOM 1527 C C . GLN A 1 180 ? 16.318 -2.949 -23.179 1.00 95.56 180 GLN A C 1
ATOM 1529 O O . GLN A 1 180 ? 15.544 -3.908 -23.119 1.00 95.56 180 GLN A O 1
ATOM 1534 N N . GLY A 1 181 ? 17.632 -3.090 -23.005 1.00 96.06 181 GLY A N 1
ATOM 1535 C CA . GLY A 1 181 ? 18.250 -4.373 -22.707 1.00 96.06 181 GLY A CA 1
ATOM 1536 C C . GLY A 1 181 ? 17.814 -4.943 -21.352 1.00 96.06 181 GLY A C 1
ATOM 1537 O O . GLY A 1 181 ? 17.292 -4.258 -20.462 1.00 96.06 181 GLY A O 1
ATOM 1538 N N . LYS A 1 182 ? 18.015 -6.257 -21.182 1.00 96.44 182 LYS A N 1
ATOM 1539 C CA . LYS A 1 182 ? 17.648 -6.961 -19.940 1.00 96.44 182 LYS A CA 1
ATOM 1540 C C . LYS A 1 182 ? 18.419 -6.412 -18.741 1.00 96.44 182 LYS A C 1
ATOM 1542 O O . LYS A 1 182 ? 17.847 -6.285 -17.664 1.00 96.44 182 LYS A O 1
ATOM 1547 N N . LEU A 1 183 ? 19.706 -6.113 -18.918 1.00 96.06 183 LEU A N 1
ATOM 1548 C CA . LEU A 1 183 ? 20.558 -5.614 -17.844 1.00 96.06 183 LEU A CA 1
ATOM 1549 C C . LEU A 1 183 ? 20.108 -4.224 -17.389 1.00 96.06 183 LEU A C 1
ATOM 1551 O O . LEU A 1 183 ? 19.920 -4.007 -16.197 1.00 96.06 183 LEU A O 1
ATOM 1555 N N . GLU A 1 184 ? 19.890 -3.322 -18.335 1.00 97.19 184 GLU A N 1
ATOM 1556 C CA . GLU A 1 184 ? 19.460 -1.942 -18.116 1.00 97.19 184 GLU A CA 1
ATOM 1557 C C . GLU A 1 184 ? 18.093 -1.927 -17.428 1.00 97.19 184 GLU A C 1
ATOM 1559 O O . GLU A 1 184 ? 17.889 -1.198 -16.464 1.00 97.19 184 GLU A O 1
ATOM 1564 N N . THR A 1 185 ? 17.198 -2.841 -17.818 1.00 97.25 185 THR A N 1
ATOM 1565 C CA . THR A 1 185 ? 15.903 -3.032 -17.150 1.00 97.25 185 THR A CA 1
ATOM 1566 C C . THR A 1 185 ? 16.047 -3.465 -15.691 1.00 97.25 185 THR A C 1
ATOM 1568 O O . THR A 1 185 ? 15.321 -2.967 -14.833 1.00 97.25 185 THR A O 1
ATOM 1571 N N . TRP A 1 186 ? 16.979 -4.366 -15.373 1.00 97.56 186 TRP A N 1
ATOM 1572 C CA . TRP A 1 186 ? 17.240 -4.745 -13.980 1.00 97.56 186 TRP A CA 1
ATOM 1573 C C . TRP A 1 186 ? 17.903 -3.622 -13.176 1.00 97.56 186 TRP A C 1
ATOM 1575 O O . TRP A 1 186 ? 17.610 -3.476 -11.990 1.00 97.56 186 TRP A O 1
ATOM 1585 N N . ILE A 1 187 ? 18.772 -2.824 -13.801 1.00 97.12 187 ILE A N 1
ATOM 1586 C CA . ILE A 1 187 ? 19.378 -1.644 -13.166 1.00 97.12 187 ILE A CA 1
ATOM 1587 C C . ILE A 1 187 ? 18.302 -0.592 -12.867 1.00 97.12 187 ILE A C 1
ATOM 1589 O O . ILE A 1 187 ? 18.261 -0.037 -11.772 1.00 97.12 187 ILE A O 1
ATOM 1593 N N . GLU A 1 188 ? 17.380 -0.359 -13.793 1.00 97.06 188 GLU A N 1
ATOM 1594 C CA . GLU A 1 188 ? 16.252 0.546 -13.585 1.00 97.06 188 GLU A CA 1
ATOM 1595 C C . GLU A 1 188 ? 15.282 0.025 -12.514 1.00 97.06 188 GLU A C 1
ATOM 1597 O O . GLU A 1 188 ? 14.834 0.795 -11.666 1.00 97.06 188 GLU A O 1
ATOM 1602 N N . TYR A 1 189 ? 15.015 -1.288 -12.484 1.00 96.81 189 TYR A N 1
ATOM 1603 C CA . TYR A 1 189 ? 14.246 -1.931 -11.413 1.00 96.81 189 TYR A CA 1
ATOM 1604 C C . TYR A 1 189 ? 14.903 -1.726 -10.041 1.00 96.81 189 TYR A C 1
ATOM 1606 O O . TYR A 1 189 ? 14.227 -1.418 -9.060 1.00 96.81 189 TYR A O 1
ATOM 1614 N N . LEU A 1 190 ? 16.230 -1.838 -9.964 1.00 95.81 190 LEU A N 1
ATOM 1615 C CA . LEU A 1 190 ? 16.981 -1.516 -8.752 1.00 95.81 190 LEU A CA 1
ATOM 1616 C C . LEU A 1 190 ? 16.796 -0.038 -8.361 1.00 95.81 190 LEU A C 1
ATOM 1618 O O . LEU A 1 190 ? 16.542 0.261 -7.196 1.00 95.81 190 LEU A O 1
ATOM 1622 N N . GLY A 1 191 ? 16.847 0.878 -9.332 1.00 94.62 191 GLY A N 1
ATOM 1623 C CA . GLY A 1 191 ? 16.573 2.302 -9.120 1.00 94.62 191 GLY A CA 1
ATOM 1624 C C . GLY A 1 191 ? 15.154 2.578 -8.605 1.00 94.62 191 GLY A C 1
ATOM 1625 O O . GLY A 1 191 ? 14.968 3.450 -7.753 1.00 94.62 191 GLY A O 1
ATOM 1626 N N . PHE A 1 192 ? 14.167 1.810 -9.067 1.00 94.38 192 PHE A N 1
ATOM 1627 C CA . PHE A 1 192 ? 12.791 1.823 -8.565 1.00 94.38 192 PHE A CA 1
ATOM 1628 C C . PHE A 1 192 ? 12.689 1.335 -7.112 1.00 94.38 192 PHE A C 1
ATOM 1630 O O . PHE A 1 192 ? 12.016 1.960 -6.293 1.00 94.38 192 PHE A O 1
ATOM 1637 N N . GLU A 1 193 ? 13.362 0.240 -6.756 1.00 94.50 193 GLU A N 1
ATOM 1638 C CA . GLU A 1 193 ? 13.368 -0.270 -5.379 1.00 94.50 193 GLU A CA 1
ATOM 1639 C C . GLU A 1 193 ? 14.035 0.727 -4.418 1.00 94.50 193 GLU A C 1
ATOM 1641 O O . GLU A 1 193 ? 13.485 1.027 -3.356 1.00 94.50 193 GLU A O 1
ATOM 1646 N N . CYS A 1 194 ? 15.160 1.327 -4.822 1.00 93.94 194 CYS A N 1
ATOM 1647 C CA . CYS A 1 194 ? 15.795 2.408 -4.068 1.00 93.94 194 CYS A CA 1
ATOM 1648 C C . CYS A 1 194 ? 14.872 3.630 -3.924 1.00 93.94 194 CYS A C 1
ATOM 1650 O O . CYS A 1 194 ? 14.899 4.292 -2.892 1.00 93.94 194 CYS A O 1
ATOM 1652 N N . TRP A 1 195 ? 14.052 3.949 -4.933 1.00 92.38 195 TRP A N 1
ATOM 1653 C CA . TRP A 1 195 ? 13.118 5.079 -4.860 1.00 92.38 195 TRP A CA 1
ATOM 1654 C C . TRP A 1 195 ? 12.052 4.849 -3.787 1.00 92.38 195 TRP A C 1
ATOM 1656 O O . TRP A 1 195 ? 11.762 5.744 -2.993 1.00 92.38 195 TRP A O 1
ATOM 1666 N N . TRP A 1 196 ? 11.506 3.630 -3.722 1.00 90.50 196 TRP A N 1
ATOM 1667 C CA . TRP A 1 196 ? 10.573 3.246 -2.663 1.00 90.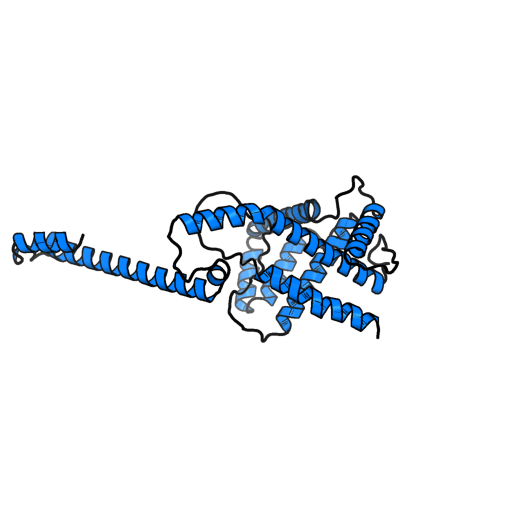50 196 TRP A CA 1
ATOM 1668 C C . TRP A 1 196 ? 11.222 3.301 -1.287 1.00 90.50 196 TRP A C 1
ATOM 1670 O O . TRP A 1 196 ? 10.594 3.790 -0.350 1.00 90.50 196 TRP A O 1
ATOM 1680 N N . LEU A 1 197 ? 12.466 2.835 -1.171 1.00 91.12 197 LEU A N 1
ATOM 1681 C CA . LEU A 1 197 ? 13.224 2.932 0.072 1.00 91.12 197 LEU A CA 1
ATOM 1682 C C . LEU A 1 197 ? 13.366 4.397 0.508 1.00 91.12 197 LEU A C 1
ATOM 1684 O O . LEU A 1 197 ? 12.933 4.737 1.604 1.00 91.12 197 LEU A O 1
ATOM 1688 N N . ASP A 1 198 ? 13.839 5.280 -0.377 1.00 91.06 198 ASP A N 1
ATOM 1689 C CA . ASP A 1 198 ? 13.970 6.718 -0.102 1.00 91.06 198 ASP A CA 1
ATOM 1690 C C . ASP A 1 198 ? 12.628 7.362 0.293 1.00 91.06 198 ASP A C 1
ATOM 1692 O O . ASP A 1 198 ? 12.572 8.264 1.132 1.00 91.06 198 ASP A O 1
ATOM 1696 N N . LEU A 1 199 ? 11.521 6.953 -0.336 1.00 88.38 199 LEU A N 1
ATOM 1697 C CA . LEU A 1 199 ? 10.185 7.448 -0.004 1.00 88.38 199 LEU A CA 1
ATOM 1698 C C . LEU A 1 199 ? 9.760 7.029 1.408 1.00 88.38 199 LEU A C 1
ATOM 1700 O O . LEU A 1 199 ? 9.273 7.868 2.169 1.00 88.38 199 LEU A O 1
ATOM 1704 N N . PHE A 1 200 ? 9.923 5.751 1.754 1.00 87.88 200 PHE A N 1
ATOM 1705 C CA . PHE A 1 200 ? 9.526 5.237 3.063 1.00 87.88 200 PHE A CA 1
ATOM 1706 C C . PHE A 1 200 ? 10.417 5.770 4.177 1.00 87.88 200 PHE A C 1
ATOM 1708 O O . PHE A 1 200 ? 9.882 6.219 5.186 1.00 87.88 200 PHE A O 1
ATOM 1715 N N . THR A 1 201 ? 11.733 5.830 3.973 1.00 91.38 201 THR A N 1
ATOM 1716 C CA . THR A 1 201 ? 12.665 6.435 4.931 1.00 91.38 201 THR A CA 1
ATOM 1717 C C . THR A 1 201 ? 12.259 7.874 5.248 1.00 91.38 201 THR A C 1
ATOM 1719 O O . THR A 1 201 ? 12.020 8.194 6.408 1.00 91.38 201 THR A O 1
ATOM 1722 N N . ARG A 1 202 ? 12.001 8.706 4.228 1.00 88.62 202 ARG A N 1
ATOM 1723 C CA . ARG A 1 202 ? 11.511 10.083 4.433 1.00 88.62 202 ARG A CA 1
ATOM 1724 C C . ARG A 1 202 ? 10.149 10.149 5.126 1.00 88.62 202 ARG A C 1
ATOM 1726 O O . ARG A 1 202 ? 9.837 11.124 5.808 1.00 88.62 202 ARG A O 1
ATOM 1733 N N . ALA A 1 203 ? 9.269 9.177 4.897 1.00 87.44 203 ALA A N 1
ATOM 1734 C CA . ALA A 1 203 ? 7.973 9.130 5.569 1.00 87.44 203 ALA A CA 1
ATOM 1735 C C . ALA A 1 203 ? 8.118 8.784 7.057 1.00 87.44 203 ALA A C 1
ATOM 1737 O O . ALA A 1 203 ? 7.423 9.387 7.874 1.00 87.44 203 ALA A O 1
ATOM 1738 N N . ILE A 1 204 ? 9.024 7.862 7.388 1.00 88.12 204 ILE A N 1
ATOM 1739 C CA . ILE A 1 204 ? 9.356 7.470 8.760 1.00 88.12 204 ILE A CA 1
ATOM 1740 C C . ILE A 1 204 ? 9.995 8.651 9.488 1.00 88.12 204 ILE A C 1
ATOM 1742 O O . ILE A 1 204 ? 9.460 9.091 10.499 1.00 88.12 204 ILE A O 1
ATOM 1746 N N . GLU A 1 205 ? 11.049 9.240 8.922 1.00 91.56 205 GLU A N 1
ATOM 1747 C CA . GLU A 1 205 ? 11.766 10.378 9.513 1.00 91.56 205 GLU A CA 1
ATOM 1748 C C . GLU A 1 205 ? 10.829 11.552 9.828 1.00 91.56 205 GLU A C 1
ATOM 1750 O O . GLU A 1 205 ? 10.858 12.097 10.929 1.00 91.56 205 GLU A O 1
ATOM 1755 N N . ARG A 1 206 ? 9.922 11.903 8.903 1.00 91.62 206 ARG A N 1
ATOM 1756 C CA . ARG A 1 206 ? 8.936 12.977 9.129 1.00 91.62 206 ARG A CA 1
ATOM 1757 C C . ARG A 1 206 ? 7.957 12.684 10.262 1.00 91.62 206 ARG A C 1
ATOM 1759 O O . ARG A 1 206 ? 7.450 13.619 10.875 1.00 91.62 206 ARG A O 1
ATOM 1766 N N . ARG A 1 207 ? 7.627 11.413 10.492 1.00 90.38 207 ARG A N 1
ATOM 1767 C CA . ARG A 1 207 ? 6.647 10.993 11.506 1.00 90.38 207 ARG A CA 1
ATOM 1768 C C . ARG A 1 207 ? 7.287 10.665 12.845 1.00 90.38 207 ARG A C 1
ATOM 1770 O O . ARG A 1 207 ? 6.567 10.651 13.836 1.00 90.38 207 ARG A O 1
ATOM 1777 N N . GLN A 1 208 ? 8.599 10.443 12.876 1.00 91.56 208 GLN A N 1
ATOM 1778 C CA . GLN A 1 208 ? 9.333 10.021 14.062 1.00 91.56 208 GLN A CA 1
ATOM 1779 C C . GLN A 1 208 ? 9.094 10.963 15.243 1.00 91.56 208 GLN A C 1
ATOM 1781 O O . GLN A 1 208 ? 8.670 10.522 16.302 1.00 91.56 208 GLN A O 1
ATOM 1786 N N . LYS A 1 209 ? 9.243 12.275 15.023 1.00 91.38 209 LYS A N 1
ATOM 1787 C CA . LYS A 1 209 ? 9.022 13.275 16.073 1.00 91.38 209 LYS A CA 1
ATOM 1788 C C . LYS A 1 209 ? 7.620 13.180 16.684 1.00 91.38 209 LYS A C 1
ATOM 1790 O O . LYS A 1 209 ? 7.484 13.122 17.897 1.00 91.38 209 LYS A O 1
ATOM 1795 N N . HIS A 1 210 ? 6.587 13.140 15.843 1.00 91.00 210 HIS A N 1
ATOM 1796 C CA . HIS A 1 210 ? 5.207 13.049 16.320 1.00 91.00 210 HIS A CA 1
ATOM 1797 C C . HIS A 1 210 ? 4.944 11.724 17.043 1.00 91.00 210 HIS A C 1
ATOM 1799 O O . HIS A 1 210 ? 4.307 11.711 18.088 1.00 91.00 210 HIS A O 1
ATOM 1805 N N . HIS A 1 211 ? 5.471 10.616 16.517 1.00 90.00 211 HIS A N 1
ATOM 1806 C CA . HIS A 1 211 ? 5.391 9.319 17.178 1.00 90.00 211 HIS A CA 1
ATOM 1807 C C . HIS A 1 211 ? 5.996 9.366 18.590 1.00 90.00 211 HIS A C 1
ATOM 1809 O O . HIS A 1 211 ? 5.373 8.887 19.532 1.00 90.00 211 HIS A O 1
ATOM 1815 N N . ASP A 1 212 ? 7.178 9.960 18.744 1.00 92.75 212 ASP A N 1
ATOM 1816 C CA . ASP A 1 212 ? 7.878 10.015 20.029 1.00 92.75 212 ASP A CA 1
ATOM 1817 C C . ASP A 1 212 ? 7.157 10.919 21.038 1.00 92.75 212 ASP A C 1
ATOM 1819 O O . ASP A 1 212 ? 7.068 10.581 22.219 1.00 92.75 212 ASP A O 1
ATOM 1823 N N . GLU A 1 213 ? 6.571 12.025 20.570 1.00 94.50 213 GLU A N 1
ATOM 1824 C CA . GLU A 1 213 ? 5.714 12.898 21.380 1.00 94.50 213 GLU A CA 1
ATOM 1825 C C . GLU A 1 213 ? 4.453 12.172 21.874 1.00 94.50 213 GLU A C 1
ATOM 1827 O O . GLU A 1 213 ? 4.137 12.228 23.062 1.00 94.50 213 GLU A O 1
ATOM 1832 N N . GLU A 1 214 ? 3.736 11.470 20.993 1.00 93.00 214 GLU A N 1
ATOM 1833 C CA . GLU A 1 214 ? 2.533 10.716 21.372 1.00 93.00 214 GLU A CA 1
ATOM 1834 C C . GLU A 1 214 ? 2.864 9.530 22.286 1.00 93.00 214 GLU A C 1
ATOM 1836 O O . GLU A 1 214 ? 2.145 9.272 23.251 1.00 93.00 214 GLU A O 1
ATOM 1841 N N . TRP A 1 215 ? 3.985 8.845 22.045 1.00 92.44 215 TRP A N 1
ATOM 1842 C CA . TRP A 1 215 ? 4.464 7.788 22.933 1.00 92.44 215 TRP A CA 1
ATOM 1843 C C . TRP A 1 215 ? 4.802 8.325 24.329 1.00 92.44 215 TRP A C 1
ATOM 1845 O O . TRP A 1 215 ? 4.482 7.687 25.332 1.00 92.44 215 TRP A O 1
ATOM 1855 N N . GLN A 1 216 ? 5.411 9.512 24.424 1.00 94.31 216 GLN A N 1
ATOM 1856 C CA . GLN A 1 216 ? 5.678 10.141 25.716 1.00 94.31 216 GLN A CA 1
ATOM 1857 C C . GLN A 1 216 ? 4.383 10.504 26.447 1.00 94.31 216 GLN A C 1
ATOM 1859 O O . GLN A 1 216 ? 4.234 10.126 27.605 1.00 94.31 216 GLN A O 1
ATOM 1864 N N . LYS A 1 217 ? 3.419 11.134 25.763 1.00 95.25 217 LYS A N 1
ATOM 1865 C CA . LYS A 1 217 ? 2.101 11.428 26.350 1.00 95.25 217 LYS A CA 1
ATOM 1866 C C . LYS A 1 217 ? 1.430 10.165 26.876 1.00 95.25 217 LYS A C 1
ATOM 1868 O O . LYS A 1 217 ? 0.896 10.175 27.980 1.00 95.25 217 LYS A O 1
ATOM 1873 N N . LEU A 1 218 ? 1.478 9.074 26.108 1.00 92.56 218 LEU A N 1
ATOM 1874 C CA . LEU A 1 218 ? 0.904 7.795 26.512 1.00 92.56 218 LEU A CA 1
ATOM 1875 C C . LEU A 1 218 ? 1.550 7.266 27.801 1.00 92.56 218 LEU A C 1
ATOM 1877 O O . LEU A 1 218 ? 0.827 6.864 28.709 1.00 92.56 218 LEU A O 1
ATOM 1881 N N . LYS A 1 219 ? 2.881 7.339 27.933 1.00 92.75 219 LYS A N 1
ATOM 1882 C CA . LYS A 1 219 ? 3.572 7.003 29.192 1.00 92.75 219 LYS A CA 1
ATOM 1883 C C . LYS A 1 219 ? 3.129 7.900 30.349 1.00 92.75 219 LYS A C 1
ATOM 1885 O O . LYS A 1 219 ? 2.856 7.391 31.432 1.00 92.75 219 LYS A O 1
ATOM 1890 N N . ASP A 1 220 ? 3.007 9.203 30.110 1.00 94.69 220 ASP A N 1
ATOM 1891 C CA . ASP A 1 220 ? 2.641 10.181 31.141 1.00 94.69 220 ASP A CA 1
ATOM 1892 C C . ASP A 1 220 ? 1.209 9.976 31.669 1.00 94.69 220 ASP A C 1
ATOM 1894 O O . ASP A 1 220 ? 0.917 10.331 32.809 1.00 94.69 220 ASP A O 1
ATOM 1898 N N . THR A 1 221 ? 0.314 9.356 30.886 1.00 94.69 221 THR A N 1
ATOM 1899 C CA . THR A 1 221 ? -1.038 9.004 31.362 1.00 94.69 221 THR A CA 1
ATOM 1900 C C . THR A 1 221 ? -1.063 7.894 32.415 1.00 94.69 221 THR A C 1
ATOM 1902 O O . THR A 1 221 ? -2.083 7.719 33.079 1.00 94.69 221 THR A O 1
ATOM 1905 N N . GLY A 1 222 ? 0.012 7.110 32.553 1.00 91.62 222 GLY A N 1
ATOM 1906 C CA . GLY A 1 222 ? 0.050 5.950 33.448 1.00 91.62 222 GLY A CA 1
ATOM 1907 C C . GLY A 1 222 ? -0.882 4.799 33.042 1.00 91.62 222 GLY A C 1
ATOM 1908 O O . GLY A 1 222 ? -1.083 3.880 33.830 1.00 91.62 222 GLY A O 1
ATOM 1909 N N . VAL A 1 223 ? -1.458 4.838 31.833 1.00 90.06 223 VAL A N 1
ATOM 1910 C CA . VAL A 1 223 ? -2.326 3.769 31.304 1.00 90.06 223 VAL A CA 1
ATOM 1911 C C . VAL A 1 223 ? -1.519 2.522 30.934 1.00 90.06 223 VAL A C 1
ATOM 1913 O O . VAL A 1 223 ? -2.047 1.414 30.996 1.00 90.06 223 VAL A O 1
ATOM 1916 N N . LEU A 1 224 ? -0.245 2.699 30.567 1.00 89.19 224 LEU A N 1
ATOM 1917 C CA . LEU A 1 224 ? 0.636 1.595 30.197 1.00 89.19 224 LEU A CA 1
ATOM 1918 C C . LEU A 1 224 ? 0.995 0.739 31.406 1.00 89.19 224 LEU A C 1
ATOM 1920 O O . LEU A 1 224 ? 1.377 1.241 32.467 1.00 89.19 224 LEU A O 1
ATOM 1924 N N . ARG A 1 225 ? 0.945 -0.575 31.211 1.00 88.94 225 ARG A N 1
ATOM 1925 C CA . ARG A 1 225 ? 1.461 -1.537 32.184 1.00 88.94 225 ARG A CA 1
ATOM 1926 C C . ARG A 1 225 ? 2.992 -1.515 32.199 1.00 88.94 225 ARG A C 1
ATOM 1928 O O . ARG A 1 225 ? 3.608 -1.172 31.191 1.00 88.94 225 ARG A O 1
ATOM 1935 N N . PRO A 1 226 ? 3.637 -1.934 33.302 1.00 89.19 226 PRO A N 1
ATOM 1936 C CA . PRO A 1 226 ? 5.099 -1.941 33.397 1.00 89.19 226 PRO A CA 1
ATOM 1937 C C . PRO A 1 226 ? 5.815 -2.750 32.301 1.00 89.19 226 PRO A C 1
ATOM 1939 O O . PRO A 1 226 ? 6.955 -2.444 31.967 1.00 89.19 226 PRO A O 1
ATOM 1942 N N . ASP A 1 227 ? 5.163 -3.777 31.751 1.00 88.69 227 ASP A N 1
ATOM 1943 C CA . ASP A 1 227 ? 5.679 -4.633 30.677 1.00 88.69 227 ASP A CA 1
ATOM 1944 C C . ASP A 1 227 ? 5.367 -4.115 29.258 1.00 88.69 227 ASP A C 1
ATOM 1946 O O . ASP A 1 227 ? 5.882 -4.653 28.276 1.00 88.69 227 ASP A O 1
ATOM 1950 N N . GLU A 1 228 ? 4.554 -3.063 29.121 1.00 90.06 228 GLU A N 1
ATOM 1951 C CA . GLU A 1 228 ? 4.149 -2.505 27.828 1.00 90.06 228 GLU A CA 1
ATOM 1952 C C . GLU A 1 228 ? 5.178 -1.499 27.302 1.00 90.06 228 GLU A C 1
ATOM 1954 O O . GLU A 1 228 ? 5.064 -0.284 27.471 1.00 90.06 228 GLU A O 1
ATOM 1959 N N . THR A 1 229 ? 6.201 -2.019 26.621 1.00 92.38 229 THR A N 1
ATOM 1960 C CA . THR A 1 229 ? 7.179 -1.201 25.888 1.00 92.38 229 THR A CA 1
ATOM 1961 C C . THR A 1 229 ? 6.694 -0.845 24.480 1.00 92.38 229 THR A C 1
ATOM 1963 O O . THR A 1 229 ? 5.757 -1.450 23.950 1.00 92.38 229 THR A O 1
ATOM 1966 N N . ALA A 1 230 ? 7.365 0.115 23.832 1.00 88.19 230 ALA A N 1
ATOM 1967 C CA . ALA A 1 230 ? 7.047 0.522 22.461 1.00 88.19 230 ALA A CA 1
ATOM 1968 C C . ALA A 1 230 ? 7.154 -0.650 21.469 1.00 88.19 230 ALA A C 1
ATOM 1970 O O . ALA A 1 230 ? 6.394 -0.734 20.505 1.00 88.19 230 ALA A O 1
ATOM 1971 N N . GLU A 1 231 ? 8.090 -1.564 21.715 1.00 89.00 231 GLU A N 1
ATOM 1972 C CA . GLU A 1 231 ? 8.302 -2.775 20.932 1.00 89.00 231 GLU A CA 1
ATOM 1973 C C . GLU A 1 231 ? 7.212 -3.805 21.223 1.00 89.00 231 GLU A C 1
ATOM 1975 O O . GLU A 1 231 ? 6.648 -4.368 20.285 1.00 89.00 231 GLU A O 1
ATOM 1980 N N . TYR A 1 232 ? 6.879 -4.019 22.502 1.00 90.19 232 TYR A N 1
ATOM 1981 C CA . TYR A 1 232 ? 5.881 -5.006 22.903 1.00 90.19 232 TYR A CA 1
ATOM 1982 C C . TYR A 1 232 ? 4.488 -4.671 22.365 1.00 90.19 232 TYR A C 1
ATOM 1984 O O . TYR A 1 232 ? 3.825 -5.545 21.810 1.00 90.19 232 TYR A O 1
ATOM 1992 N N . VAL A 1 233 ? 4.063 -3.406 22.434 1.00 89.56 233 VAL A N 1
ATOM 1993 C CA . VAL A 1 233 ? 2.733 -2.968 21.965 1.00 89.56 233 VAL A CA 1
ATOM 1994 C C . VAL A 1 233 ? 2.509 -3.249 20.469 1.00 89.56 233 VAL A C 1
ATOM 1996 O O . VAL A 1 233 ? 1.376 -3.399 20.015 1.00 89.56 233 VAL A O 1
ATOM 1999 N N . ARG A 1 234 ? 3.584 -3.382 19.684 1.00 84.06 234 ARG A N 1
ATOM 2000 C CA . ARG A 1 234 ? 3.523 -3.685 18.243 1.00 84.06 234 ARG A CA 1
ATOM 2001 C C . ARG A 1 234 ? 3.455 -5.182 17.932 1.00 84.06 234 ARG A C 1
ATOM 2003 O O . ARG A 1 234 ? 3.361 -5.556 16.763 1.00 84.06 234 ARG A O 1
ATOM 2010 N N . THR A 1 235 ? 3.540 -6.036 18.945 1.00 88.00 235 THR A N 1
ATOM 2011 C CA . THR A 1 235 ? 3.549 -7.490 18.774 1.00 88.00 235 THR A CA 1
ATOM 2012 C C . THR A 1 235 ? 2.145 -8.058 18.591 1.00 88.00 235 THR A C 1
ATOM 2014 O O . THR A 1 235 ? 1.137 -7.466 18.986 1.00 88.00 235 THR A O 1
ATOM 2017 N N . VAL A 1 236 ? 2.075 -9.247 17.988 1.00 87.25 236 VAL A N 1
ATOM 2018 C CA . VAL A 1 236 ? 0.812 -9.982 17.838 1.00 87.25 236 VAL A CA 1
ATOM 2019 C C . VAL A 1 236 ? 0.309 -10.430 19.208 1.00 87.25 236 VAL A C 1
ATOM 2021 O O . VAL A 1 236 ? -0.889 -10.408 19.464 1.00 87.25 236 VAL A O 1
ATOM 2024 N N . GLU A 1 237 ? 1.230 -10.784 20.097 1.00 92.44 237 GLU A N 1
ATOM 2025 C CA . GLU A 1 237 ? 0.988 -11.189 21.473 1.00 92.44 237 GLU A CA 1
ATOM 2026 C C . GLU A 1 237 ? 0.261 -10.093 22.260 1.00 92.44 237 GLU A C 1
ATOM 2028 O O . GLU A 1 237 ? -0.760 -10.379 22.888 1.00 92.44 237 GLU A O 1
ATOM 2033 N N . CYS A 1 238 ? 0.719 -8.838 22.167 1.00 89.62 238 CYS A N 1
ATOM 2034 C CA . CYS A 1 238 ? 0.008 -7.707 22.763 1.00 89.62 238 CYS A CA 1
ATOM 2035 C C . CYS A 1 238 ? -1.404 -7.571 22.178 1.00 89.62 238 CYS A C 1
ATOM 2037 O O . CYS A 1 238 ? -2.366 -7.423 22.928 1.00 89.62 238 CYS A O 1
ATOM 2039 N N . GLY A 1 239 ? -1.552 -7.689 20.853 1.00 88.69 239 GLY A N 1
ATOM 2040 C CA . GLY A 1 239 ? -2.861 -7.630 20.194 1.00 88.69 239 GLY A CA 1
ATOM 2041 C C . GLY A 1 239 ? -3.832 -8.717 20.670 1.00 88.69 239 GLY A C 1
ATOM 2042 O O . GLY A 1 239 ? -4.994 -8.429 20.948 1.00 88.69 239 GLY A O 1
ATOM 2043 N N . ILE A 1 240 ? -3.355 -9.956 20.824 1.00 90.88 240 ILE A N 1
ATOM 2044 C CA . ILE A 1 240 ? -4.151 -11.079 21.345 1.00 90.88 240 ILE A CA 1
ATOM 2045 C C . ILE A 1 240 ? -4.565 -10.823 22.797 1.00 90.88 240 ILE A C 1
ATOM 2047 O O . ILE A 1 240 ? -5.714 -11.082 23.165 1.00 90.88 240 ILE A O 1
ATOM 2051 N N . ARG A 1 241 ? -3.647 -10.305 23.623 1.00 92.00 241 ARG A N 1
ATOM 2052 C CA . ARG A 1 241 ? -3.943 -9.958 25.015 1.00 92.00 241 ARG A CA 1
ATOM 2053 C C . ARG A 1 241 ? -5.030 -8.890 25.095 1.00 92.00 241 ARG A C 1
ATOM 2055 O O . ARG A 1 241 ? -6.028 -9.119 25.770 1.00 92.00 241 ARG A O 1
ATOM 2062 N N . CYS A 1 242 ? -4.878 -7.784 24.366 1.00 87.50 242 CYS A N 1
ATOM 2063 C CA . CYS A 1 242 ? -5.872 -6.711 24.334 1.00 87.50 242 CYS A CA 1
ATOM 2064 C C . CYS A 1 242 ? -7.251 -7.220 23.895 1.00 87.50 242 CYS A C 1
ATOM 2066 O O . CYS A 1 242 ? -8.242 -6.891 24.537 1.00 87.50 242 CYS A O 1
ATOM 2068 N N . GLN A 1 243 ? -7.317 -8.071 22.863 1.00 91.19 243 GLN A N 1
ATOM 2069 C CA . GLN A 1 243 ? -8.588 -8.653 22.419 1.00 91.19 243 GLN A CA 1
ATOM 2070 C C . GLN A 1 243 ? -9.227 -9.520 23.508 1.00 91.19 243 GLN A C 1
ATOM 2072 O O . GLN A 1 243 ? -10.418 -9.413 23.769 1.00 91.19 243 GLN A O 1
ATOM 2077 N N . THR A 1 244 ? -8.429 -10.352 24.179 1.00 95.50 244 THR A N 1
ATOM 2078 C CA . THR A 1 244 ? -8.925 -11.213 25.261 1.00 95.50 244 THR A CA 1
ATOM 2079 C C . THR A 1 244 ? -9.497 -10.381 26.411 1.00 95.50 244 THR A C 1
ATOM 2081 O O . THR A 1 244 ? -10.528 -10.731 26.979 1.00 95.50 244 THR A O 1
ATOM 2084 N N . GLU A 1 245 ? -8.838 -9.278 26.760 1.00 92.06 245 GLU A N 1
ATOM 2085 C CA . GLU A 1 245 ? -9.296 -8.363 27.808 1.00 92.06 245 GLU A CA 1
ATOM 2086 C C . GLU A 1 245 ? -10.579 -7.626 27.408 1.00 92.06 245 GLU A C 1
ATOM 2088 O O . GLU A 1 245 ? -11.492 -7.502 28.226 1.00 92.06 245 GLU A O 1
ATOM 2093 N N . GLU A 1 246 ? -10.686 -7.195 26.150 1.00 93.81 246 GLU A N 1
ATOM 2094 C CA . GLU A 1 246 ? -11.901 -6.589 25.596 1.00 93.81 246 GLU A CA 1
ATOM 2095 C C . GLU A 1 246 ? -13.079 -7.575 25.603 1.00 93.81 246 GLU A C 1
ATOM 2097 O O . GLU A 1 246 ? -14.181 -7.222 26.033 1.00 93.81 246 GLU A O 1
ATOM 2102 N N . ASP A 1 247 ? -12.842 -8.826 25.207 1.00 95.81 247 ASP A N 1
ATOM 2103 C CA . ASP A 1 247 ? -13.851 -9.886 25.216 1.00 95.81 247 ASP A CA 1
ATOM 2104 C C . ASP A 1 247 ? -14.322 -10.178 26.651 1.00 95.81 247 ASP A C 1
ATOM 2106 O O . ASP A 1 247 ? -15.521 -10.308 26.915 1.00 95.81 247 ASP A O 1
ATOM 2110 N N . GLN A 1 248 ? -13.393 -10.229 27.613 1.00 96.38 248 GLN A N 1
ATOM 2111 C CA . GLN A 1 248 ? -13.712 -10.420 29.030 1.00 96.38 248 GLN A CA 1
ATOM 2112 C C . GLN A 1 248 ? -14.513 -9.251 29.609 1.00 96.38 248 GLN A C 1
ATOM 2114 O O . GLN A 1 248 ? -15.479 -9.481 30.344 1.00 96.38 248 GLN A O 1
ATOM 2119 N N . ALA A 1 249 ? -14.131 -8.013 29.287 1.00 95.38 249 ALA A N 1
ATOM 2120 C CA . ALA A 1 249 ? -14.843 -6.816 29.717 1.00 95.38 249 ALA A CA 1
ATOM 2121 C C . ALA A 1 249 ? -16.260 -6.779 29.129 1.00 95.38 249 ALA A C 1
ATOM 2123 O O . ALA A 1 249 ? -17.224 -6.564 29.865 1.00 95.38 249 ALA A O 1
ATOM 2124 N N . SER A 1 250 ? -16.400 -7.085 27.838 1.00 95.25 250 SER A N 1
ATOM 2125 C CA . SER A 1 250 ? -17.695 -7.164 27.153 1.00 95.25 250 SER A CA 1
ATOM 2126 C C . SER A 1 250 ? -18.595 -8.222 27.793 1.00 95.25 250 SER A C 1
ATOM 2128 O O . SER A 1 250 ? -19.717 -7.920 28.197 1.00 95.25 250 SER A O 1
ATOM 2130 N N . ALA A 1 251 ? -18.073 -9.429 28.030 1.00 97.00 251 ALA A N 1
ATOM 2131 C CA . ALA A 1 251 ? -18.812 -10.494 28.704 1.00 97.00 251 ALA A CA 1
ATOM 2132 C C . ALA A 1 251 ? -19.159 -10.160 30.169 1.00 97.00 251 ALA A C 1
ATOM 2134 O O . ALA A 1 251 ? -20.116 -10.696 30.731 1.00 97.00 251 ALA A O 1
ATOM 2135 N N . ALA A 1 252 ? -18.368 -9.327 30.852 1.00 96.19 252 ALA A N 1
ATOM 2136 C CA . ALA A 1 252 ? -18.696 -8.849 32.195 1.00 96.19 252 ALA A CA 1
ATOM 2137 C C . ALA A 1 252 ? -19.850 -7.836 32.172 1.00 96.19 252 ALA A C 1
ATOM 2139 O O . ALA A 1 252 ? -20.743 -7.926 33.017 1.00 96.19 252 ALA A O 1
ATOM 2140 N N . VAL A 1 253 ? -19.865 -6.927 31.192 1.00 95.31 253 VAL A N 1
ATOM 2141 C CA . VAL A 1 253 ? -20.965 -5.974 30.982 1.00 95.31 253 VAL A CA 1
ATOM 2142 C C . VAL A 1 253 ? -22.253 -6.713 30.643 1.00 95.31 253 VAL A C 1
ATOM 2144 O O . VAL A 1 253 ? -23.245 -6.508 31.333 1.00 95.31 253 VAL A O 1
ATOM 2147 N N . GLU A 1 254 ? -22.229 -7.635 29.679 1.00 95.88 254 GLU A N 1
ATOM 2148 C CA . GLU A 1 254 ? -23.408 -8.429 29.301 1.00 95.88 254 GLU A CA 1
ATOM 2149 C C . GLU A 1 254 ? -23.992 -9.181 30.503 1.00 95.88 254 GLU A C 1
ATOM 2151 O O . GLU A 1 254 ? -25.188 -9.091 30.781 1.00 95.88 254 GLU A O 1
ATOM 2156 N N . ARG A 1 255 ? -23.144 -9.849 31.298 1.00 95.06 255 ARG A N 1
ATOM 2157 C CA . ARG A 1 255 ? -23.587 -10.524 32.530 1.00 95.06 255 ARG A CA 1
ATOM 2158 C C . ARG A 1 255 ? -24.179 -9.556 33.552 1.00 95.06 255 ARG A C 1
ATOM 2160 O O . ARG A 1 255 ? -25.142 -9.907 34.235 1.00 95.06 255 ARG A O 1
ATOM 2167 N N . SER A 1 256 ? -23.604 -8.361 33.686 1.00 92.88 256 SER A N 1
ATOM 2168 C CA . SER A 1 256 ? -24.130 -7.322 34.574 1.00 92.88 256 SER A CA 1
ATOM 2169 C C . SER A 1 256 ? -25.506 -6.846 34.106 1.00 92.88 256 SER A C 1
ATOM 2171 O O . SER A 1 256 ? -26.446 -6.806 34.899 1.00 92.88 256 SER A O 1
ATOM 2173 N N . GLU A 1 257 ? -25.664 -6.582 32.808 1.00 94.38 257 GLU A N 1
ATOM 2174 C CA . GLU A 1 257 ? -26.927 -6.166 32.198 1.00 94.38 257 GLU A CA 1
ATOM 2175 C C . GLU A 1 257 ? -28.012 -7.241 32.317 1.00 94.38 257 GLU A C 1
ATOM 2177 O O . GLU A 1 257 ? -29.152 -6.937 32.680 1.00 94.38 257 GLU A O 1
ATOM 2182 N N . GLU A 1 258 ? -27.677 -8.508 32.067 1.00 94.94 258 GLU A N 1
ATOM 2183 C CA . GLU A 1 258 ? -28.590 -9.637 32.252 1.00 94.94 258 GLU A CA 1
ATOM 2184 C C . GLU A 1 258 ? -29.023 -9.779 33.713 1.00 94.94 258 GLU A C 1
ATOM 2186 O O . GLU A 1 258 ? -30.206 -9.989 34.001 1.00 94.94 258 GLU A O 1
ATOM 2191 N N . ASN A 1 259 ? -28.087 -9.630 34.653 1.00 93.69 259 ASN A N 1
ATOM 2192 C CA . ASN A 1 259 ? -28.394 -9.679 36.077 1.00 93.69 259 ASN A CA 1
ATOM 2193 C C . ASN A 1 259 ? -29.295 -8.508 36.500 1.00 93.69 259 ASN A C 1
ATOM 2195 O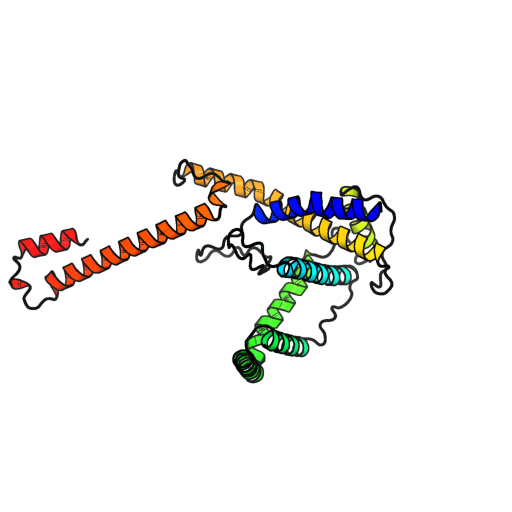 O . ASN A 1 259 ? -30.303 -8.722 37.179 1.00 93.69 259 ASN A O 1
ATOM 2199 N N . ALA A 1 260 ? -28.987 -7.290 36.050 1.00 91.88 260 ALA A N 1
ATOM 2200 C CA . ALA A 1 260 ? -29.801 -6.103 36.289 1.00 91.88 260 ALA A CA 1
ATOM 2201 C C . ALA A 1 260 ? -31.221 -6.283 35.729 1.00 91.88 260 ALA A C 1
ATOM 2203 O O . ALA A 1 260 ? -32.205 -6.047 36.438 1.00 91.88 260 ALA A O 1
ATOM 2204 N N . ARG A 1 261 ? -31.345 -6.800 34.498 1.00 93.50 261 ARG A N 1
ATOM 2205 C CA . ARG A 1 261 ? -32.633 -7.108 33.859 1.00 93.50 261 ARG A CA 1
ATOM 2206 C C . ARG A 1 261 ? -33.415 -8.153 34.649 1.00 93.50 261 ARG A C 1
ATOM 2208 O O . ARG A 1 261 ? -34.576 -7.934 34.982 1.00 93.50 261 ARG A O 1
ATOM 2215 N N . ARG A 1 262 ? -32.770 -9.248 35.054 1.00 93.12 262 ARG A N 1
ATOM 2216 C CA . ARG A 1 262 ? -33.394 -10.305 35.865 1.00 93.12 262 ARG A CA 1
ATOM 2217 C C . ARG A 1 262 ? -33.896 -9.782 37.215 1.00 93.12 262 ARG A C 1
ATOM 2219 O O . ARG A 1 262 ? -34.980 -10.166 37.666 1.00 93.12 262 ARG A O 1
ATOM 2226 N N . ILE A 1 263 ? -33.120 -8.926 37.882 1.00 92.50 263 ILE A N 1
ATOM 2227 C CA . ILE A 1 263 ? -33.516 -8.277 39.140 1.00 92.50 263 ILE A CA 1
ATOM 2228 C C . ILE A 1 263 ? -34.719 -7.355 38.908 1.00 92.50 263 ILE A C 1
ATOM 2230 O O . ILE A 1 263 ? -35.677 -7.377 39.693 1.00 92.50 263 ILE A O 1
ATOM 2234 N N . TYR A 1 264 ? -34.697 -6.571 37.831 1.00 92.00 264 TYR A N 1
ATOM 2235 C CA . TYR A 1 264 ? -35.798 -5.693 37.457 1.00 92.00 264 TYR A CA 1
ATOM 2236 C C . TYR A 1 264 ? -37.087 -6.487 37.215 1.00 92.00 264 TYR A C 1
ATOM 2238 O O . TYR A 1 264 ? -38.096 -6.227 37.874 1.00 92.00 264 TYR A O 1
ATOM 2246 N N . ASP A 1 265 ? -37.037 -7.530 36.387 1.00 92.69 265 ASP A N 1
ATOM 2247 C CA . ASP A 1 265 ? -38.193 -8.370 36.064 1.00 92.69 265 ASP A CA 1
ATOM 2248 C C . ASP A 1 265 ? -38.803 -8.991 37.325 1.00 92.69 265 ASP A C 1
ATOM 2250 O O . ASP A 1 265 ? -40.011 -8.901 37.558 1.00 92.69 265 ASP A O 1
ATOM 2254 N N . LYS A 1 266 ? -37.965 -9.547 38.211 1.00 91.12 266 LYS A N 1
ATOM 2255 C CA . LYS A 1 266 ? -38.414 -10.188 39.457 1.00 91.12 266 LYS A CA 1
ATOM 2256 C C . LYS A 1 266 ? -39.047 -9.209 40.450 1.00 91.12 266 LYS A C 1
ATOM 2258 O O . LYS A 1 266 ? -39.944 -9.591 41.204 1.00 91.12 266 LYS A O 1
ATOM 2263 N N . THR A 1 267 ? -38.574 -7.964 40.499 1.00 90.31 267 THR A N 1
ATOM 2264 C CA . THR A 1 267 ? -39.014 -6.982 41.506 1.00 90.31 267 THR A CA 1
ATOM 2265 C C . THR A 1 267 ? -40.135 -6.065 41.016 1.00 90.31 267 THR A C 1
ATOM 2267 O O . THR A 1 267 ? -40.969 -5.661 41.837 1.00 90.31 267 THR A O 1
ATOM 2270 N N . GLN A 1 268 ? -40.177 -5.773 39.711 1.00 89.06 268 GLN A N 1
ATOM 2271 C CA . GLN A 1 268 ? -41.121 -4.845 39.085 1.00 89.06 268 GLN A CA 1
ATOM 2272 C C . GLN A 1 268 ? -42.198 -5.546 38.263 1.00 89.06 268 GLN A C 1
ATOM 2274 O O . GLN A 1 268 ? -43.371 -5.225 38.438 1.00 89.06 268 GLN A O 1
ATOM 2279 N N . LEU A 1 269 ? -41.844 -6.503 37.405 1.00 90.31 269 LEU A N 1
ATOM 2280 C CA . LEU A 1 269 ? -42.777 -7.053 36.412 1.00 90.31 269 LEU A CA 1
ATOM 2281 C C . LEU A 1 269 ? -43.450 -8.360 36.858 1.00 90.31 269 LEU A C 1
ATOM 2283 O O . LEU A 1 269 ? -44.547 -8.672 36.403 1.00 90.31 269 LEU A O 1
ATOM 2287 N N . TYR A 1 270 ? -42.838 -9.110 37.777 1.00 90.44 270 TYR A N 1
ATOM 2288 C CA . TYR A 1 270 ? -43.333 -10.428 38.172 1.00 90.44 270 TYR A CA 1
ATOM 2289 C C . TYR A 1 270 ? -44.712 -10.363 38.870 1.00 90.44 270 TYR A C 1
ATOM 2291 O O . TYR A 1 270 ? -44.851 -9.651 39.874 1.00 90.44 270 TYR A O 1
ATOM 2299 N N . PRO A 1 271 ? -45.721 -11.149 38.439 1.00 89.06 271 PRO A N 1
ATOM 2300 C CA . PRO A 1 271 ? -47.081 -11.099 38.996 1.00 89.06 271 PRO A CA 1
ATOM 2301 C C . PRO A 1 271 ? -47.146 -11.346 40.508 1.00 89.06 271 PRO A C 1
ATOM 2303 O O . PRO A 1 271 ? -47.931 -10.726 41.224 1.00 89.06 271 PRO A O 1
ATOM 2306 N N . HIS A 1 272 ? -46.263 -12.198 41.034 1.00 88.69 272 HIS A N 1
ATOM 2307 C CA . HIS A 1 272 ? -46.186 -12.494 42.466 1.00 88.69 272 HIS A CA 1
ATOM 2308 C C . HIS A 1 272 ? -45.127 -11.667 43.209 1.00 88.69 272 HIS A C 1
ATOM 2310 O O . HIS A 1 272 ? -44.709 -12.053 44.301 1.00 88.69 272 HIS A O 1
ATOM 2316 N N . ARG A 1 273 ? -44.701 -10.512 42.676 1.00 85.25 273 ARG A N 1
ATOM 2317 C CA . ARG A 1 273 ? -43.709 -9.623 43.318 1.00 85.25 273 ARG A CA 1
ATOM 2318 C C . ARG A 1 273 ? -44.066 -9.234 44.756 1.00 85.25 273 ARG A C 1
ATOM 2320 O O . ARG A 1 273 ? -43.174 -8.949 45.548 1.00 85.25 273 ARG A O 1
ATOM 2327 N N . LEU A 1 274 ? -45.357 -9.218 45.108 1.00 88.00 274 LEU A N 1
ATOM 2328 C CA . LEU A 1 274 ? -45.833 -8.901 46.460 1.00 88.00 274 LEU A CA 1
ATOM 2329 C C . LEU A 1 274 ? -45.497 -9.990 47.492 1.00 88.00 274 LEU A C 1
ATOM 2331 O O . LEU A 1 274 ? -45.455 -9.679 48.677 1.00 88.00 274 LEU A O 1
ATOM 2335 N N . ARG A 1 275 ? -45.178 -11.221 47.059 1.00 89.12 275 ARG A N 1
ATOM 2336 C CA . ARG A 1 275 ? -44.624 -12.267 47.938 1.00 89.12 275 ARG A CA 1
ATOM 2337 C C . ARG A 1 275 ? -43.211 -11.932 48.426 1.00 89.12 275 ARG A C 1
ATOM 2339 O O . ARG A 1 275 ? -42.761 -12.495 49.415 1.00 89.12 275 ARG A O 1
ATOM 2346 N N . ILE A 1 276 ? -42.516 -11.012 47.752 1.00 88.50 276 ILE A N 1
ATOM 2347 C CA . ILE A 1 276 ? -41.217 -10.493 48.179 1.00 88.50 276 ILE A CA 1
ATOM 2348 C C . ILE A 1 276 ? -41.456 -9.206 48.976 1.00 88.50 276 ILE A C 1
ATOM 2350 O O . ILE A 1 276 ? -42.006 -8.221 48.460 1.00 88.50 276 ILE A O 1
ATOM 2354 N N . ALA A 1 277 ? -41.009 -9.195 50.233 1.00 92.12 277 ALA A N 1
ATOM 2355 C CA . ALA A 1 277 ? -41.128 -8.039 51.113 1.00 92.12 277 ALA A CA 1
ATOM 2356 C C . ALA A 1 277 ? -40.564 -6.767 50.451 1.00 92.12 277 ALA A C 1
ATOM 2358 O O . ALA A 1 277 ? -39.553 -6.789 49.746 1.00 92.12 277 ALA A O 1
ATOM 2359 N N . ARG A 1 278 ? -41.215 -5.621 50.680 1.00 89.19 278 ARG A N 1
ATOM 2360 C CA . ARG A 1 278 ? -40.836 -4.345 50.042 1.00 89.19 278 ARG A CA 1
ATOM 2361 C C . ARG A 1 278 ? -39.403 -3.914 50.379 1.00 89.19 278 ARG A C 1
ATOM 2363 O O . ARG A 1 278 ? -38.744 -3.300 49.543 1.00 89.19 278 ARG A O 1
ATOM 2370 N N . ALA A 1 279 ? -38.932 -4.203 51.592 1.00 92.00 279 ALA A N 1
ATOM 2371 C CA . ALA A 1 279 ? -37.549 -3.944 51.994 1.00 92.00 279 ALA A CA 1
ATOM 2372 C C . ALA A 1 279 ? -36.560 -4.769 51.155 1.00 92.00 279 ALA A C 1
ATOM 2374 O O . ALA A 1 279 ? -35.615 -4.209 50.605 1.00 92.00 279 ALA A O 1
ATOM 2375 N N . GLU A 1 280 ? -36.853 -6.054 50.954 1.00 90.25 280 GLU A N 1
ATOM 2376 C CA . GLU A 1 280 ? -36.006 -6.960 50.177 1.00 90.25 280 GLU A CA 1
ATOM 2377 C C . GLU A 1 280 ? -35.967 -6.582 48.690 1.00 90.25 280 GLU A C 1
ATOM 2379 O O . GLU A 1 280 ? -34.893 -6.509 48.101 1.00 90.25 280 GLU A O 1
ATOM 2384 N N . ARG A 1 281 ? -37.105 -6.205 48.088 1.00 89.88 281 ARG A N 1
ATOM 2385 C CA . ARG A 1 281 ? -37.124 -5.702 46.698 1.00 89.88 281 ARG A CA 1
ATOM 2386 C C . ARG A 1 281 ? -36.261 -4.452 46.509 1.00 89.88 281 ARG A C 1
ATOM 2388 O O . ARG A 1 281 ? -35.558 -4.344 45.509 1.00 89.88 281 ARG A O 1
ATOM 2395 N N . ARG A 1 282 ? -36.284 -3.519 47.472 1.00 89.56 282 ARG A N 1
ATOM 2396 C CA . ARG A 1 282 ? -35.422 -2.324 47.448 1.00 89.56 282 ARG A CA 1
ATOM 2397 C C . ARG A 1 282 ? -33.942 -2.680 47.595 1.00 89.56 282 ARG A C 1
ATOM 2399 O O . ARG A 1 282 ? -33.122 -2.045 46.943 1.00 89.56 282 ARG A O 1
ATOM 2406 N N . ARG A 1 283 ? -33.604 -3.690 48.406 1.00 93.31 283 ARG A N 1
ATOM 2407 C CA . ARG A 1 283 ? -32.230 -4.195 48.536 1.00 93.31 283 ARG A CA 1
ATOM 2408 C C . ARG A 1 283 ? -31.720 -4.772 47.217 1.00 93.31 283 ARG A C 1
ATOM 2410 O O . ARG A 1 283 ? -30.646 -4.390 46.779 1.00 93.31 283 ARG A O 1
ATOM 2417 N N . MET A 1 284 ? -32.513 -5.625 46.568 1.00 90.31 284 MET A N 1
ATOM 2418 C CA . MET A 1 284 ? -32.140 -6.258 45.298 1.00 90.31 284 MET A CA 1
ATOM 2419 C C . MET A 1 284 ? -31.889 -5.230 44.191 1.00 90.31 284 MET A C 1
ATOM 2421 O O . MET A 1 284 ? -30.879 -5.317 43.506 1.00 90.31 284 MET A O 1
ATOM 2425 N N . LEU A 1 285 ? -32.762 -4.227 44.049 1.00 88.06 285 LEU A N 1
ATOM 2426 C CA . LEU A 1 285 ? -32.583 -3.158 43.058 1.00 88.06 285 LEU A CA 1
ATOM 2427 C C . LEU A 1 285 ? -31.299 -2.353 43.283 1.00 88.06 285 LEU A C 1
ATOM 2429 O O . LEU A 1 285 ? -30.636 -2.014 42.316 1.00 88.06 285 LEU A O 1
ATOM 2433 N N . ARG A 1 286 ? -30.930 -2.089 44.544 1.00 86.88 286 ARG A N 1
ATOM 2434 C CA . ARG A 1 286 ? -29.668 -1.409 44.887 1.00 86.88 286 ARG A CA 1
ATOM 2435 C C . ARG A 1 286 ? -28.423 -2.261 44.631 1.00 86.88 286 ARG A C 1
ATOM 2437 O O . ARG A 1 286 ? -27.336 -1.713 44.588 1.00 86.88 286 ARG A O 1
ATOM 2444 N N . GLN A 1 287 ? -28.572 -3.582 44.539 1.00 82.00 287 GLN A N 1
ATOM 2445 C CA . GLN A 1 287 ? -27.482 -4.519 44.238 1.00 82.00 287 GLN A CA 1
ATOM 2446 C C . GLN A 1 287 ? -27.353 -4.811 42.735 1.00 82.00 287 GLN A C 1
ATOM 2448 O O . GLN A 1 287 ? -26.370 -5.415 42.324 1.00 82.00 287 GLN A O 1
ATOM 2453 N N . GLY A 1 288 ? -28.359 -4.441 41.935 1.00 70.25 288 GLY A N 1
ATOM 2454 C CA . GLY A 1 288 ? -28.371 -4.606 40.479 1.00 70.25 288 GLY A CA 1
ATOM 2455 C C . GLY A 1 288 ? -27.997 -3.345 39.693 1.00 70.25 288 GLY A C 1
ATOM 2456 O O . GLY A 1 288 ? -28.051 -3.388 38.469 1.00 70.25 288 GLY A O 1
ATOM 2457 N N . THR A 1 289 ? -27.678 -2.246 40.386 1.00 56.81 289 THR A N 1
ATOM 2458 C CA . THR A 1 289 ? -27.126 -0.985 39.854 1.00 56.81 289 THR A CA 1
ATOM 2459 C C . THR A 1 289 ? -25.671 -0.861 40.252 1.00 56.81 289 THR A C 1
ATOM 2461 O O . THR A 1 289 ? -24.859 -0.496 39.382 1.00 56.81 289 THR A O 1
#

Radius of gyration: 28.63 Å; chains: 1; bounding box: 77×44×79 Å